Protein 7CJN (pdb70)

CATH classification: 1.20.1250.70

Structure (mmCIF, N/CA/C/O backbone):
data_7CJN
#
_entry.id   7CJN
#
_cell.length_a   83.090
_cell.length_b   83.090
_cell.length_c   302.931
_cell.angle_alpha   90.000
_cell.angle_beta   90.000
_cell.angle_gamma   120.000
#
_symmetry.space_group_name_H-M   'P 65 2 2'
#
loop_
_atom_site.group_PDB
_atom_site.id
_atom_site.type_symbol
_atom_site.label_atom_id
_atom_site.label_alt_id
_atom_site.label_comp_id
_atom_site.label_asym_id
_atom_site.label_entity_id
_atom_site.label_seq_id
_atom_site.pdbx_PDB_ins_code
_atom_site.Cartn_x
_atom_site.Cartn_y
_atom_site.Cartn_z
_atom_site.occupancy
_atom_site.B_iso_or_equiv
_atom_site.auth_seq_id
_atom_site.auth_comp_id
_atom_site.auth_asym_id
_atom_site.auth_atom_id
_atom_site.pdbx_PDB_model_num
ATOM 1 N N . ARG A 1 5 ? -12.18575 8.46792 -53.47465 1.000 61.27032 5 ARG B N 1
ATOM 2 C CA . ARG A 1 5 ? -13.36593 8.43091 -52.61615 1.000 66.05032 5 ARG B CA 1
ATOM 3 C C . ARG A 1 5 ? -14.64663 8.07636 -53.40416 1.000 57.75607 5 ARG B C 1
ATOM 4 O O . ARG A 1 5 ? -14.92582 8.65250 -54.46982 1.000 49.34032 5 ARG B O 1
ATOM 12 N N . SER A 1 6 ? -15.41831 7.12649 -52.86430 1.000 48.24659 6 SER B N 1
ATOM 13 C CA . SER A 1 6 ? -16.66015 6.68051 -53.49172 1.000 44.09940 6 SER B CA 1
ATOM 14 C C . SER A 1 6 ? -17.75604 7.71885 -53.27718 1.000 44.68917 6 SER B C 1
ATOM 15 O O . SER A 1 6 ? -18.41267 7.74453 -52.23671 1.000 47.20170 6 SER B O 1
ATOM 18 N N . ILE A 1 7 ? -17.97461 8.56355 -54.28436 1.000 43.38251 7 ILE B N 1
ATOM 19 C CA . ILE A 1 7 ? -18.99787 9.59590 -54.20434 1.000 41.16891 7 ILE B CA 1
ATOM 20 C C . ILE A 1 7 ? -20.38517 9.00225 -54.05612 1.000 41.56695 7 ILE B C 1
ATOM 21 O O . ILE A 1 7 ? -21.27739 9.62299 -53.46347 1.000 37.40572 7 ILE B O 1
ATOM 26 N N . ILE A 1 8 ? -20.60819 7.81737 -54.61367 1.000 38.92190 8 ILE B N 1
ATOM 27 C CA . ILE A 1 8 ? -21.92472 7.21019 -54.50629 1.000 38.05646 8 ILE B CA 1
ATOM 28 C C . ILE A 1 8 ? -22.25493 6.96280 -53.04358 1.000 42.69513 8 ILE B C 1
ATOM 29 O O . ILE A 1 8 ? -23.32057 7.35872 -52.56459 1.000 46.01940 8 ILE B O 1
ATOM 34 N N . ALA A 1 9 ? -21.30680 6.39507 -52.28750 1.000 43.33868 9 ALA B N 1
ATOM 35 C CA . ALA A 1 9 ? -21.57225 6.06209 -50.88509 1.000 44.26825 9 ALA B CA 1
ATOM 36 C C . ALA A 1 9 ? -21.67137 7.31480 -49.99731 1.000 40.73717 9 ALA B C 1
ATOM 37 O O . ALA A 1 9 ? -22.55971 7.39917 -49.13875 1.000 36.46739 9 ALA B O 1
ATOM 39 N N . GLN A 1 10 ? -20.77007 8.29185 -50.17597 1.000 38.30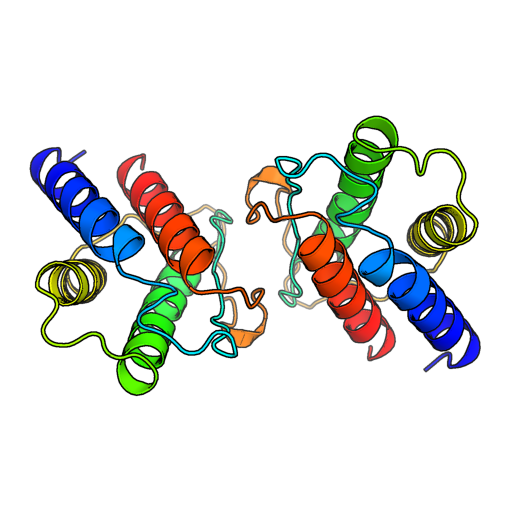019 10 GLN B N 1
ATOM 40 C CA . GLN A 1 10 ? -20.84645 9.53366 -49.40132 1.000 39.61353 10 GLN B CA 1
ATOM 41 C C . GLN A 1 10 ? -22.16900 10.25054 -49.63469 1.000 41.10433 10 GLN B C 1
ATOM 42 O O . GLN A 1 10 ? -22.67772 10.94820 -48.74876 1.000 38.82520 10 GLN B O 1
ATOM 48 N N . ASP A 1 11 ? -22.73895 10.09184 -50.82735 1.000 44.01363 11 ASP B N 1
ATOM 49 C CA . ASP A 1 11 ? -23.99142 10.76246 -51.13295 1.000 36.44944 11 ASP B CA 1
ATOM 50 C C . ASP A 1 11 ? -25.15609 10.09222 -50.41292 1.000 38.53035 11 ASP B C 1
ATOM 51 O O . ASP A 1 11 ? -26.05254 10.77901 -49.89689 1.000 45.29418 11 ASP B O 1
ATOM 56 N N . MET A 1 12 ? -25.14489 8.75879 -50.32490 1.000 35.28659 12 MET B N 1
ATOM 57 C CA . MET A 1 12 ? -26.21466 8.09191 -49.58908 1.000 39.24187 12 MET B CA 1
ATOM 58 C C . MET A 1 12 ? -26.08594 8.37562 -48.08555 1.000 44.81680 12 MET B C 1
ATOM 59 O O . MET A 1 12 ? -27.09039 8.59586 -47.38856 1.000 39.70736 12 MET B O 1
ATOM 64 N N . PHE A 1 13 ? -24.85247 8.34878 -47.54923 1.000 42.71941 13 PHE B N 1
ATOM 65 C CA . PHE A 1 13 ? -24.65998 8.70324 -46.14633 1.000 36.17551 13 PHE B CA 1
ATOM 66 C C . PHE A 1 13 ? -25.11066 10.12439 -45.88872 1.000 33.57735 13 PHE B C 1
ATOM 67 O O . PHE A 1 13 ? -25.67680 10.41180 -44.83398 1.000 32.78460 13 PHE B O 1
ATOM 75 N N . LYS A 1 14 ? -24.88755 11.01640 -46.84664 1.000 32.41388 14 LYS B N 1
ATOM 76 C CA . LYS A 1 14 ? -25.36171 12.38174 -46.68103 1.000 35.31681 14 LYS B CA 1
ATOM 77 C C . LYS A 1 14 ? -26.88241 12.41711 -46.57608 1.000 43.07098 14 LYS B C 1
ATOM 78 O O . LYS A 1 14 ? -27.42517 12.95660 -45.59753 1.000 42.04625 14 LYS B O 1
ATOM 84 N N . THR A 1 15 ? -27.59504 11.81165 -47.54769 1.000 36.30955 15 THR B N 1
ATOM 85 C CA . THR A 1 15 ? -29.05469 11.82263 -47.45174 1.000 37.78143 15 THR B CA 1
ATOM 86 C C . THR A 1 15 ? -29.50985 11.11848 -46.17941 1.000 36.13399 15 THR B C 1
ATOM 87 O O . THR A 1 15 ? -30.37685 11.62894 -45.46381 1.000 39.75239 15 THR B O 1
ATOM 91 N N . ALA A 1 16 ? -28.88843 9.97871 -45.84491 1.000 36.38488 16 ALA B N 1
ATOM 92 C CA . ALA A 1 16 ? -29.33680 9.18751 -44.69775 1.000 35.68452 16 ALA B CA 1
ATOM 93 C C . ALA A 1 16 ? -29.06159 9.88236 -43.37014 1.000 42.55393 16 ALA B C 1
ATOM 94 O O . ALA A 1 16 ? -29.88226 9.78829 -42.44698 1.000 45.35656 16 ALA B O 1
ATOM 96 N N . PHE A 1 17 ? -27.92174 10.57099 -43.24176 1.000 39.85225 17 PHE B N 1
ATOM 97 C CA . PHE A 1 17 ? -27.65702 11.30620 -42.01347 1.000 38.96872 17 PHE B CA 1
ATOM 98 C C . PHE A 1 17 ? -28.51567 12.55280 -41.88304 1.000 43.87889 17 PHE B C 1
ATOM 99 O O . PHE A 1 17 ? -28.71018 13.03008 -40.76400 1.000 48.06257 17 PHE B O 1
ATOM 107 N N . LYS A 1 18 ? -29.02763 13.10421 -42.98433 1.000 44.01730 18 LYS B N 1
ATOM 108 C CA . LYS A 1 18 ? -29.87836 14.28196 -42.84127 1.000 45.45501 18 LYS B CA 1
ATOM 109 C C . LYS A 1 18 ? -31.28987 13.88798 -42.40325 1.000 46.63042 18 LYS B C 1
ATOM 110 O O . LYS A 1 18 ? -31.84678 14.48416 -41.47238 1.000 43.60416 18 LYS B O 1
ATOM 116 N N . GLY A 1 19 ? -31.86370 12.86129 -43.04083 1.000 43.17271 19 GLY B N 1
ATOM 117 C CA . GLY A 1 19 ? -33.18925 12.39733 -42.66239 1.000 43.82579 19 GLY B CA 1
ATOM 118 C C . GLY A 1 19 ? -33.24996 11.76730 -41.28264 1.000 48.47441 19 GLY B C 1
ATOM 119 O O . GLY A 1 19 ? -34.24344 11.93095 -40.56277 1.000 50.08740 19 GLY B O 1
ATOM 120 N N . PHE A 1 20 ? -32.19913 11.04248 -40.88923 1.000 47.90508 20 PHE B N 1
ATOM 121 C CA . PHE A 1 20 ? -32.18365 10.42431 -39.56423 1.000 47.85135 20 PHE B CA 1
ATOM 122 C C . PHE A 1 20 ? -32.00851 11.46569 -38.46408 1.000 50.27166 20 PHE B C 1
ATOM 123 O O . PHE A 1 20 ? -32.69846 11.41941 -37.43719 1.000 54.75830 20 PHE B O 1
ATOM 131 N N . LYS A 1 21 ? -31.09412 12.41784 -38.67050 1.000 46.82306 21 LYS B N 1
ATOM 132 C CA . LYS A 1 21 ? -30.79195 13.41961 -37.65451 1.000 45.30380 21 LYS B CA 1
ATOM 133 C C . LYS A 1 21 ? -31.97582 14.33894 -37.38373 1.000 50.88768 21 LYS B C 1
ATOM 134 O O . LYS A 1 21 ? -32.07406 14.90932 -36.28968 1.000 54.25822 21 LYS B O 1
ATOM 140 N N . ASP A 1 22 ? -32.89087 14.48941 -38.34919 1.000 52.36050 22 ASP B N 1
ATOM 141 C CA . ASP A 1 22 ? -33.94877 15.48649 -38.19485 1.000 53.30283 22 ASP B CA 1
ATOM 142 C C . ASP A 1 22 ? -35.07273 14.97822 -37.30613 1.000 54.33853 22 ASP B C 1
ATOM 143 O O . ASP A 1 22 ? -35.62071 15.73231 -36.49235 1.000 52.31737 22 ASP B O 1
ATOM 148 N N . GLY A 1 23 ? -35.41831 13.70049 -37.43576 1.000 56.35321 23 GLY B N 1
ATOM 149 C CA . GLY A 1 23 ? -36.49889 13.16663 -36.63262 1.000 60.24690 23 GLY B CA 1
ATOM 150 C C . GLY A 1 23 ? -36.10562 12.87227 -35.19756 1.000 60.28001 23 GLY B C 1
ATOM 151 O O . GLY A 1 23 ? -36.96793 12.83781 -34.30880 1.000 55.70254 23 GLY B O 1
ATOM 152 N N . ILE A 1 24 ? -34.81289 12.64821 -34.94308 1.000 57.81175 24 ILE B N 1
ATOM 153 C CA . ILE A 1 24 ? -34.39225 12.20657 -33.61596 1.000 54.92503 24 ILE B CA 1
ATOM 154 C C . ILE A 1 24 ? -34.46863 13.35971 -32.62197 1.000 50.08670 24 ILE B C 1
ATOM 155 O O . ILE A 1 24 ? -34.85801 14.47987 -32.97620 1.000 52.20668 24 ILE B O 1
ATOM 160 N N . SER A 1 25 ? -34.02785 13.08730 -31.39180 1.000 46.85797 25 SER B N 1
ATOM 161 C CA . SER A 1 25 ? -34.37879 13.80226 -30.16449 1.000 50.85643 25 SER B CA 1
ATOM 162 C C . SER A 1 25 ? -35.82431 13.44275 -29.84704 1.000 49.71242 25 SER B C 1
ATOM 163 O O . SER A 1 25 ? -36.07832 12.57351 -29.00276 1.000 45.85310 25 SER B O 1
ATOM 166 N N . ALA A 1 26 ? -36.77278 14.05650 -30.56857 1.000 46.78589 26 ALA B N 1
ATOM 167 C CA . ALA A 1 26 ? -38.18882 13.81198 -30.31381 1.000 47.19721 26 ALA B CA 1
ATOM 168 C C . ALA A 1 26 ? -38.55833 12.32863 -30.38160 1.000 47.32301 26 ALA B C 1
ATOM 169 O O . ALA A 1 26 ? -39.59840 11.93748 -29.84193 1.000 41.90740 26 ALA B O 1
ATOM 171 N N . LYS A 1 27 ? -37.72651 11.49495 -31.01221 1.000 45.59107 27 LYS B N 1
ATOM 172 C CA . LYS A 1 27 ? -37.94121 10.05544 -31.09189 1.000 46.68194 27 LYS B CA 1
ATOM 173 C C . LYS A 1 27 ? -37.29144 9.28967 -29.94926 1.000 46.49187 27 LYS B C 1
ATOM 174 O O . LYS A 1 27 ? -37.46184 8.06522 -29.86362 1.000 45.22679 27 LYS B O 1
ATOM 180 N N . CYS A 1 28 ? -36.54035 9.97355 -29.09052 1.000 48.44938 28 CYS B N 1
ATOM 181 C CA . CYS A 1 28 ? -35.81959 9.36825 -27.98297 1.000 44.72542 28 CYS B CA 1
ATOM 182 C C . CYS A 1 28 ? -36.19326 10.06088 -26.68008 1.000 44.86185 28 CYS B C 1
ATOM 183 O O . CYS A 1 28 ? -36.61190 11.22810 -26.67583 1.000 39.34655 28 CYS B O 1
ATOM 186 N N . PRO A 1 29 ? -36.07874 9.34837 -25.56391 1.000 46.32135 29 PRO B N 1
ATOM 187 C CA . PRO A 1 29 ? -36.12977 10.02071 -24.26048 1.000 43.28780 29 PRO B CA 1
ATOM 188 C C . PRO A 1 29 ? -35.04855 11.08754 -24.16521 1.000 48.36143 29 PRO B C 1
ATOM 189 O O . PRO A 1 29 ? -33.89726 10.86558 -24.54308 1.000 44.86432 29 PRO B O 1
ATOM 193 N N . LYS A 1 30 ? -35.41820 12.25951 -23.65074 1.000 49.95685 30 LYS B N 1
ATOM 194 C CA . LYS A 1 30 ? -34.38482 13.24220 -23.34485 1.000 49.44540 30 LYS B CA 1
ATOM 195 C C . LYS A 1 30 ? -33.30277 12.63662 -22.45819 1.000 48.44114 30 LYS B C 1
ATOM 196 O O . LYS A 1 30 ? -32.12939 13.01031 -22.56341 1.000 53.53603 30 LYS B O 1
ATOM 202 N N . ASP A 1 31 ? -33.67154 11.67782 -21.60626 1.000 49.79076 31 ASP B N 1
ATOM 203 C CA . ASP A 1 31 ? -32.72312 11.05696 -20.68897 1.000 52.31065 31 ASP B CA 1
ATOM 204 C C . ASP A 1 31 ? -31.71592 10.15014 -21.39908 1.000 52.98094 31 ASP B C 1
ATOM 205 O O . ASP A 1 31 ? -30.73868 9.71727 -20.76168 1.000 44.35882 31 ASP B O 1
ATOM 210 N N . THR A 1 32 ? -31.91898 9.86650 -22.69580 1.000 53.01290 32 THR B N 1
ATOM 211 C CA . THR A 1 32 ? -31.00387 8.99910 -23.43806 1.000 47.25737 32 THR B CA 1
ATOM 212 C C . THR A 1 32 ? -29.66636 9.69237 -23.62922 1.000 45.13890 32 THR B C 1
ATOM 213 O O . THR A 1 32 ? -29.60208 10.81268 -24.15621 1.000 46.28672 32 THR B O 1
ATOM 217 N N . ARG A 1 33 ? -28.60508 9.01695 -23.20023 1.000 39.77823 33 ARG B N 1
ATOM 218 C CA . ARG A 1 33 ? -27.24194 9.45905 -23.41341 1.000 38.24905 33 ARG B CA 1
ATOM 219 C C . ARG A 1 33 ? -26.46092 8.32373 -24.06179 1.000 32.70932 33 ARG B C 1
ATOM 220 O O . ARG A 1 33 ? -26.57621 7.15983 -23.66107 1.000 36.32756 33 ARG B O 1
ATOM 228 N N . LEU A 1 34 ? -25.69159 8.66737 -25.08114 1.000 28.77927 34 LEU B N 1
ATOM 229 C CA . LEU A 1 34 ? -24.93741 7.70478 -25.86505 1.000 29.31855 34 LEU B CA 1
ATOM 230 C C . LEU A 1 34 ? -23.46241 8.05393 -25.83001 1.000 30.19960 34 LEU B C 1
ATOM 231 O O . LEU A 1 34 ? -23.09121 9.23726 -25.87059 1.000 28.71676 34 LEU B O 1
ATOM 236 N N . TYR A 1 35 ? -22.62152 7.02201 -25.77484 1.000 25.33488 35 TYR B N 1
ATOM 237 C CA . TYR A 1 35 ? -21.19109 7.23714 -25.95248 1.000 25.51409 35 TYR B CA 1
ATOM 238 C C . TYR A 1 35 ? -20.89300 7.71756 -27.37081 1.000 25.66220 35 TYR B C 1
ATOM 239 O O . TYR A 1 35 ? -21.34900 7.11308 -28.34469 1.000 22.61019 35 TYR B O 1
ATOM 248 N N . SER A 1 36 ? -20.11862 8.79834 -27.48472 1.000 27.41181 36 SER B N 1
ATOM 249 C CA . SER A 1 36 ? -19.82039 9.44618 -28.76634 1.000 24.89778 36 SER B CA 1
ATOM 250 C C . SER A 1 36 ? -18.33220 9.46694 -29.09730 1.000 19.97152 36 SER B C 1
ATOM 251 O O . SER A 1 36 ? -17.60967 10.38314 -28.65228 1.000 20.67258 36 SER B O 1
ATOM 254 N N . PRO A 1 37 ? -17.83968 8.49309 -29.87471 1.000 20.45242 37 PRO B N 1
ATOM 255 C CA . PRO A 1 37 ? -16.43614 8.50173 -30.34270 1.000 22.57928 37 PRO B CA 1
ATOM 256 C C . PRO A 1 37 ? -16.03255 9.73764 -31.14037 1.000 26.03765 37 PRO B C 1
ATOM 257 O O . PRO A 1 37 ? -16.82466 10.27739 -31.92054 1.000 24.17069 37 PRO B O 1
ATOM 261 N N . ASP A 1 38 ? -14.74326 10.13663 -30.99016 1.000 21.00669 38 ASP B N 1
ATOM 262 C CA . ASP A 1 38 ? -14.10320 11.19268 -31.76976 1.000 19.46685 38 ASP B CA 1
ATOM 263 C C . ASP A 1 38 ? -13.30421 10.59011 -32.94028 1.000 24.67770 38 ASP B C 1
ATOM 264 O O . ASP A 1 38 ? -13.43070 9.39445 -33.25834 1.000 18.00752 38 ASP B O 1
ATOM 269 N N . ILE A 1 39 ? -12.42980 11.40495 -33.54548 1.000 23.93209 39 ILE B N 1
ATOM 270 C CA . ILE A 1 39 ? -11.62099 11.03863 -34.70413 1.000 19.53290 39 ILE B CA 1
ATOM 271 C C . ILE A 1 39 ? -10.14870 11.10800 -34.33373 1.000 19.99946 39 ILE B C 1
ATOM 272 O O . ILE A 1 39 ? -9.33656 11.68338 -35.06269 1.000 28.30310 39 ILE B O 1
ATOM 277 N N . GLN A 1 40 ? -9.77828 10.55496 -33.19780 1.000 19.83930 40 GLN B N 1
ATOM 278 C CA . GLN A 1 40 ? -8.35791 10.49428 -32.89986 1.000 19.88575 40 GLN B CA 1
ATOM 279 C C . GLN A 1 40 ? -7.71479 9.45643 -33.80040 1.000 19.41588 40 GLN B C 1
ATOM 280 O O . GLN A 1 40 ? -8.25679 8.36446 -33.98600 1.000 20.75185 40 GLN B O 1
ATOM 286 N N . GLU A 1 41 ? -6.55046 9.82040 -34.35834 1.000 23.74983 41 GLU B N 1
ATOM 287 C CA . GLU A 1 41 ? -5.94577 9.09694 -35.47608 1.000 25.67652 41 GLU B CA 1
ATOM 288 C C . GLU A 1 41 ? -5.72337 7.62718 -35.17232 1.000 24.93047 41 GLU B C 1
ATOM 289 O O . GLU A 1 41 ? -5.86342 6.78374 -36.06507 1.000 29.64137 41 GLU B O 1
ATOM 295 N N . ASP A 1 42 ? -5.37749 7.29441 -33.93231 1.000 23.32114 42 ASP B N 1
ATOM 296 C CA . ASP A 1 42 ? -4.90684 5.95430 -33.60827 1.000 26.98951 42 ASP B CA 1
ATOM 297 C C . ASP A 1 42 ? -5.99507 5.05444 -33.02733 1.000 27.56972 42 ASP B C 1
ATOM 298 O O . ASP A 1 42 ? -5.67958 3.97503 -32.51067 1.000 24.08540 42 ASP B O 1
ATOM 303 N N . CYS A 1 43 ? -7.26230 5.47617 -33.06430 1.000 23.28111 43 CYS B N 1
ATOM 304 C CA . CYS A 1 43 ? -8.33049 4.69388 -32.45376 1.000 23.07805 43 CYS B CA 1
ATOM 305 C C . CYS A 1 43 ? -9.55485 4.60013 -33.36307 1.000 22.85819 43 CYS B C 1
ATOM 306 O O . CYS A 1 43 ? -10.62115 4.15653 -32.91233 1.000 18.68032 43 CYS B O 1
ATOM 309 N N . LEU A 1 44 ? -9.42093 4.97626 -34.63941 1.000 23.81397 44 LEU B N 1
ATOM 310 C CA . LEU A 1 44 ? -10.57430 4.99180 -35.54148 1.000 27.71334 44 LEU B CA 1
ATOM 311 C C . LEU A 1 44 ? -11.27577 3.62362 -35.58050 1.000 24.55050 44 LEU B C 1
ATOM 312 O O . LEU A 1 44 ? -12.51297 3.53697 -35.55562 1.000 24.06736 44 LEU B O 1
ATOM 317 N N . SER A 1 45 ? -10.51485 2.53744 -35.58105 1.000 23.46000 45 SER B N 1
ATOM 318 C CA . SER A 1 45 ? -11.16478 1.23646 -35.63726 1.000 24.09997 45 SER B CA 1
ATOM 319 C C . SER A 1 45 ? -11.96411 0.97678 -34.35850 1.000 24.08473 45 SER B C 1
ATOM 320 O O . SER A 1 45 ? -13.11589 0.53804 -34.42237 1.000 26.03587 45 SER B O 1
ATOM 323 N N . SER A 1 46 ? -11.38157 1.25517 -33.18093 1.000 24.51216 46 SER B N 1
ATOM 324 C CA . SER A 1 46 ? -12.18537 1.24234 -31.95268 1.000 21.87292 46 SER B CA 1
ATOM 325 C C . SER A 1 46 ? -13.41161 2.12823 -32.10470 1.000 23.61298 46 SER B C 1
ATOM 326 O O . SER A 1 46 ? -14.55228 1.68572 -31.90147 1.000 22.63551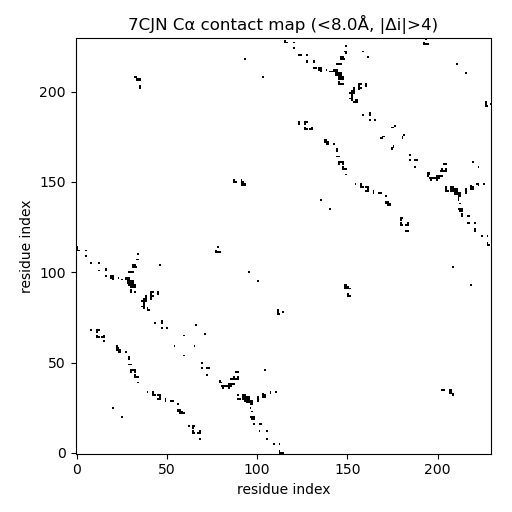 46 SER B O 1
ATOM 329 N N . ALA A 1 47 ? -13.17694 3.38863 -32.48939 1.000 28.48874 47 ALA B N 1
ATOM 330 C CA . ALA A 1 47 ? -14.23092 4.39546 -32.59514 1.000 25.68518 47 ALA B CA 1
ATOM 331 C C . ALA A 1 47 ? -15.39686 3.90002 -33.44485 1.000 21.52871 47 ALA B C 1
ATOM 332 O O . ALA A 1 47 ? -16.55995 4.20640 -33.15268 1.000 20.83468 47 ALA B O 1
ATOM 334 N N . LEU A 1 48 ? -15.10404 3.09617 -34.47236 1.000 22.70664 48 LEU B N 1
ATOM 335 C CA . LEU A 1 48 ? -16.16279 2.54234 -35.31776 1.000 26.19595 48 LEU B CA 1
ATOM 336 C C . LEU A 1 48 ? -16.90787 1.41241 -34.61839 1.000 25.45513 48 LEU B C 1
ATOM 337 O O . LEU A 1 48 ? -18.12316 1.28319 -34.77721 1.000 23.67344 48 LEU B O 1
ATOM 342 N N . LYS A 1 49 ? -16.19431 0.55477 -33.87813 1.000 24.34670 49 LYS B N 1
ATOM 343 C CA . LYS A 1 49 ? -16.86107 -0.53739 -33.17828 1.000 27.05831 49 LYS B CA 1
ATOM 344 C C . LYS A 1 49 ? -17.74844 0.00971 -32.08546 1.000 30.55799 49 LYS B C 1
ATOM 345 O O . LYS A 1 49 ? -18.79879 -0.56821 -31.78890 1.000 33.72296 49 LYS B O 1
ATOM 351 N N . CYS A 1 50 ? -17.34670 1.12832 -31.48390 1.000 27.57961 50 CYS B N 1
ATOM 352 C CA . CYS A 1 50 ? -18.16804 1.72726 -30.43560 1.000 31.91919 50 CYS B CA 1
ATOM 353 C C . CYS A 1 50 ? -19.37031 2.46890 -31.03087 1.000 28.85410 50 CYS B C 1
ATOM 354 O O . CYS A 1 50 ? -20.49025 2.32229 -30.53012 1.000 34.06906 50 CYS B O 1
ATOM 357 N N . THR A 1 51 ? -19.18593 3.21642 -32.13004 1.000 24.63886 51 THR B N 1
ATOM 358 C CA . THR A 1 51 ? -20.33620 3.82655 -32.80684 1.000 28.01374 51 THR B CA 1
ATOM 359 C C . THR A 1 51 ? -21.38967 2.78157 -33.16756 1.000 30.84392 51 THR B C 1
ATOM 360 O O . THR A 1 51 ? -22.59450 3.06122 -33.12038 1.000 28.01472 51 THR B O 1
ATOM 364 N N . ILE A 1 52 ? -20.95075 1.56514 -33.51973 1.000 29.76675 52 ILE B N 1
ATOM 365 C CA . ILE A 1 52 ? -21.88060 0.52545 -33.94582 1.000 31.20960 52 ILE B CA 1
ATOM 366 C C . ILE A 1 52 ? -22.62157 -0.04131 -32.74673 1.000 32.29206 52 ILE B C 1
ATOM 367 O O . ILE A 1 52 ? -23.84570 -0.21939 -32.78121 1.000 34.69683 52 ILE B O 1
ATOM 372 N N . ALA A 1 53 ? -21.89551 -0.34398 -31.67169 1.000 27.72266 53 ALA B N 1
ATOM 373 C CA . ALA A 1 53 ? -22.54903 -0.85393 -30.47107 1.000 33.59368 53 ALA B CA 1
ATOM 374 C C . ALA A 1 53 ? -23.59235 0.13211 -29.95145 1.000 33.94927 53 ALA B C 1
ATOM 375 O O . ALA A 1 53 ? -24.68264 -0.26854 -29.52592 1.000 35.95082 53 ALA B O 1
ATOM 377 N N . GLU A 1 54 ? -23.28501 1.42672 -29.98378 1.000 31.14409 54 GLU B N 1
ATOM 378 C CA . GLU A 1 54 ? -24.20408 2.37815 -29.37777 1.000 35.65887 54 GLU B CA 1
ATOM 379 C C . GLU A 1 54 ? -25.38567 2.68263 -30.29116 1.000 32.47661 54 GLU B C 1
ATOM 380 O O . GLU A 1 54 ? -26.46933 2.98399 -29.78660 1.000 36.92563 54 GLU B O 1
ATOM 386 N N . LEU A 1 55 ? -25.22186 2.56444 -31.61685 1.000 34.82145 55 LEU B N 1
ATOM 387 C CA . LEU A 1 55 ? -26.38383 2.59408 -32.51275 1.000 37.04818 55 LEU B CA 1
ATOM 388 C C . LEU A 1 55 ? -27.40627 1.54846 -32.08130 1.000 36.90096 55 LEU B C 1
ATOM 389 O O . LEU A 1 55 ? -28.59967 1.84558 -31.96034 1.000 33.89976 55 LEU B O 1
ATOM 394 N N . LYS A 1 56 ? -26.93453 0.32287 -31.81292 1.000 39.95553 56 LYS B N 1
ATOM 395 C CA . LYS A 1 56 ? -27.75110 -0.70409 -31.16326 1.000 42.70335 56 LYS B CA 1
ATOM 396 C C . LYS A 1 56 ? -28.42020 -0.17615 -29.89324 1.000 44.62025 56 LYS B C 1
ATOM 397 O O . LYS A 1 56 ? -29.61943 -0.39676 -29.68216 1.000 43.32852 56 LYS B O 1
ATOM 403 N N . VAL A 1 57 ? -27.65632 0.50127 -29.02233 1.000 40.51675 57 VAL B N 1
ATOM 404 C CA . VAL A 1 57 ? -28.24811 1.07870 -27.81680 1.000 37.35940 57 VAL B CA 1
ATOM 405 C C . VAL A 1 57 ? -29.32845 2.08009 -28.19253 1.000 42.28929 57 VAL B C 1
ATOM 406 O O . VAL A 1 57 ? -30.41150 2.10352 -27.59105 1.000 48.70970 57 VAL B O 1
ATOM 410 N N . LEU A 1 58 ? -29.05269 2.92517 -29.19270 1.000 41.65097 58 LEU B N 1
ATOM 411 C CA . LEU A 1 58 ? -30.06082 3.86369 -29.67522 1.000 40.00969 58 LEU B CA 1
ATOM 412 C C . LEU A 1 58 ? -31.28092 3.12269 -30.19950 1.000 45.26442 58 LEU B C 1
ATOM 413 O O . LEU A 1 58 ? -32.40399 3.63245 -30.11362 1.000 49.16634 58 LEU B O 1
ATOM 418 N N . GLU A 1 59 ? -31.08854 1.91256 -30.72286 1.000 42.25303 59 GLU B N 1
ATOM 419 C CA . GLU A 1 59 ? -32.21888 1.14735 -31.23508 1.000 45.81380 59 GLU B CA 1
ATOM 420 C C . GLU A 1 59 ? -33.22410 0.86383 -30.12217 1.000 49.21595 59 GLU B C 1
ATOM 421 O O . GLU A 1 59 ? -34.37622 1.32231 -30.16146 1.000 51.42640 59 GLU B O 1
ATOM 427 N N . VAL A 1 60 ? -32.77338 0.15349 -29.08620 1.000 39.52679 60 VAL B N 1
ATOM 428 C CA . VAL A 1 60 ? -33.66868 -0.43544 -28.10855 1.000 41.40437 60 VAL B CA 1
ATOM 429 C C . VAL A 1 60 ? -34.32529 0.60730 -27.21529 1.000 49.32384 60 VAL B C 1
ATOM 430 O O . VAL A 1 60 ? -35.32259 0.30938 -26.55074 1.000 52.30149 60 VAL B O 1
ATOM 434 N N . GLU A 1 61 ? -33.79931 1.82308 -27.16417 1.000 54.55489 61 GLU B N 1
ATOM 435 C CA . GLU A 1 61 ? -34.36322 2.85424 -26.30415 1.000 51.47493 61 GLU B CA 1
ATOM 436 C C . GLU A 1 61 ? -35.09928 3.93462 -27.08927 1.000 56.13251 61 GLU B C 1
ATOM 437 O O . GLU A 1 61 ? -35.67534 4.84571 -26.47768 1.000 59.72572 61 GLU B O 1
ATOM 443 N N . CYS A 1 62 ? -35.12096 3.85248 -28.41993 1.000 55.95943 62 CYS B N 1
ATOM 444 C CA . CYS A 1 62 ? -35.73893 4.89867 -29.21581 1.000 56.27009 62 CYS B CA 1
ATOM 445 C C . CYS A 1 62 ? -36.82389 4.29961 -30.09521 1.000 56.31486 62 CYS B C 1
ATOM 446 O O . CYS A 1 62 ? -36.84773 3.09424 -30.35959 1.000 55.49271 62 CYS B O 1
ATOM 449 N N . ASN A 1 63 ? -37.74328 5.17118 -30.50991 1.000 59.29819 63 ASN B N 1
ATOM 450 C CA . ASN A 1 63 ? -38.84453 4.80799 -31.40135 1.000 66.89680 63 ASN B CA 1
ATOM 451 C C . ASN A 1 63 ? -38.39414 4.93162 -32.86096 1.000 64.96602 63 ASN B C 1
ATOM 452 O O . ASN A 1 63 ? -38.98838 5.62323 -33.69136 1.000 65.84605 63 ASN B O 1
ATOM 457 N N . VAL A 1 64 ? -37.30485 4.23832 -33.17011 1.000 67.64560 64 VAL B N 1
ATOM 458 C CA . VAL A 1 64 ? -36.71016 4.29184 -34.50223 1.000 70.01969 64 VAL B CA 1
ATOM 459 C C . VAL A 1 64 ? -37.00798 2.96276 -35.19437 1.000 70.84032 64 VAL B C 1
ATOM 460 O O . VAL A 1 64 ? -36.18502 2.04380 -35.25467 1.000 65.28914 64 VAL B O 1
ATOM 464 N N . THR A 1 65 ? -38.22823 2.86904 -35.73062 1.000 75.76068 65 THR B N 1
ATOM 465 C CA . THR A 1 65 ? -38.66426 1.72019 -36.51872 1.000 72.76696 65 THR B CA 1
ATOM 466 C C . THR A 1 65 ? -39.77605 2.17511 -37.45895 1.000 70.25736 65 THR B C 1
ATOM 467 O O . THR A 1 65 ? -40.62137 2.98518 -37.06608 1.000 71.46980 65 THR B O 1
ATOM 471 N N . GLU A 1 66 ? -39.72215 1.72396 -38.71423 1.000 69.11478 66 GLU B N 1
ATOM 472 C CA . GLU A 1 66 ? -38.52259 1.08614 -39.24078 1.000 68.91661 66 GLU B CA 1
ATOM 473 C C . GLU A 1 66 ? -37.82159 2.10670 -40.11977 1.000 67.63543 66 GLU B C 1
ATOM 474 O O . GLU A 1 66 ? -38.19618 2.31794 -41.27884 1.000 68.29166 66 GLU B O 1
ATOM 480 N N . ASN A 1 67 ? -36.82210 2.77052 -39.55105 1.000 60.18397 67 ASN B N 1
ATOM 481 C CA . ASN A 1 67 ? -36.18819 3.86429 -40.26116 1.000 56.05194 67 ASN B CA 1
ATOM 482 C C . ASN A 1 67 ? -35.38403 3.31957 -41.42866 1.000 55.59171 67 ASN B C 1
ATOM 483 O O . ASN A 1 67 ? -34.49741 2.47546 -41.25204 1.000 54.85265 67 ASN B O 1
ATOM 488 N N . ASP A 1 68 ? -35.73479 3.77364 -42.63002 1.000 60.97036 68 ASP B N 1
ATOM 489 C CA . ASP A 1 68 ? -34.89734 3.49751 -43.78636 1.000 63.00083 68 ASP B CA 1
ATOM 490 C C . ASP A 1 68 ? -33.49767 4.08590 -43.58712 1.000 58.18529 68 ASP B C 1
ATOM 491 O O . ASP A 1 68 ? -32.49031 3.43114 -43.89318 1.000 55.70644 68 ASP B O 1
ATOM 496 N N . ASP A 1 69 ? -33.40822 5.30273 -43.03014 1.000 51.82169 69 ASP B N 1
ATOM 497 C CA . ASP A 1 69 ? -32.09526 5.91737 -42.83918 1.000 47.38005 69 ASP B CA 1
ATOM 498 C C . ASP A 1 69 ? -31.28204 5.16742 -41.79027 1.000 47.07066 69 ASP B C 1
ATOM 499 O O . ASP A 1 69 ? -30.07660 4.95269 -41.96590 1.000 44.29375 69 ASP B O 1
ATOM 504 N N . PHE A 1 70 ? -31.93002 4.74219 -40.70539 1.000 47.04356 70 PHE B N 1
ATOM 505 C CA . PHE A 1 70 ? -31.20389 4.12649 -39.59988 1.000 45.08406 70 PHE B CA 1
ATOM 506 C C . PHE A 1 70 ? -30.53475 2.82892 -40.02868 1.000 39.76716 70 PHE B C 1
ATOM 507 O O . PHE A 1 70 ? -29.34331 2.61364 -39.78038 1.000 43.64993 70 PHE B O 1
ATOM 515 N N . MET A 1 71 ? -31.29250 1.93892 -40.64522 1.000 43.72382 71 MET B N 1
ATOM 516 C CA . MET A 1 71 ? -30.73279 0.66564 -41.05796 1.000 46.59888 71 MET B CA 1
ATOM 517 C C . MET A 1 71 ? -29.83853 0.80092 -42.27720 1.000 45.86947 71 MET B C 1
ATOM 518 O O . MET A 1 71 ? -29.10631 -0.14384 -42.60361 1.000 45.31971 71 MET B O 1
ATOM 523 N N . MET A 1 72 ? -29.87244 1.95313 -42.94465 1.000 39.49387 72 MET B N 1
ATOM 524 C CA . MET A 1 72 ? -28.84904 2.24895 -43.93668 1.000 38.84155 72 MET B CA 1
ATOM 525 C C . MET A 1 72 ? -27.53463 2.62299 -43.26601 1.000 42.47972 72 MET B C 1
ATOM 526 O O . MET A 1 72 ? -26.46470 2.12948 -43.66016 1.000 38.09476 72 MET B O 1
ATOM 531 N N . ILE A 1 73 ? -27.60337 3.56378 -42.31446 1.000 41.36204 73 ILE B N 1
ATOM 532 C CA . ILE A 1 73 ? -26.43621 3.95486 -41.53102 1.000 35.30849 73 ILE B CA 1
ATOM 533 C C . ILE A 1 73 ? -25.82836 2.73701 -40.86401 1.000 36.34563 73 ILE B C 1
ATOM 534 O O . ILE A 1 73 ? -24.62730 2.46134 -41.00593 1.000 31.86105 73 ILE B O 1
ATOM 539 N N . TYR A 1 74 ? -26.66079 1.97310 -40.14897 1.000 30.26978 74 TYR B N 1
ATOM 540 C CA . TYR A 1 74 ? -26.15640 0.82540 -39.40741 1.000 35.11603 74 TYR B CA 1
ATOM 541 C C . TYR A 1 74 ? -25.47612 -0.17436 -40.34064 1.000 39.87393 74 TYR B C 1
ATOM 542 O O . TYR A 1 74 ? -24.28020 -0.45499 -40.20342 1.000 39.84646 74 TYR B O 1
ATOM 551 N N . GLU A 1 75 ? -26.22727 -0.74069 -41.29555 1.000 42.37987 75 GLU B N 1
ATOM 552 C CA . GLU A 1 75 ? -25.64273 -1.78192 -42.14355 1.000 42.60396 75 GLU B CA 1
ATOM 553 C C . GLU A 1 75 ? -24.50084 -1.23040 -42.97994 1.000 40.22617 75 GLU B C 1
ATOM 554 O O . GLU A 1 75 ? -23.57529 -1.97374 -43.32730 1.000 32.96282 75 GLU B O 1
ATOM 560 N N . GLY A 1 76 ? -24.54068 0.06902 -43.29240 1.000 37.21549 76 GLY B N 1
ATOM 561 C CA . GLY A 1 76 ? -23.40648 0.68715 -43.95309 1.000 36.75131 76 GLY B CA 1
ATOM 562 C C . GLY A 1 76 ? -22.15871 0.65656 -43.09442 1.000 36.53686 76 GLY B C 1
ATOM 563 O O . GLY A 1 76 ? -21.05296 0.41822 -43.58880 1.000 39.25715 76 GLY B O 1
ATOM 564 N N . LEU A 1 77 ? -22.31788 0.87599 -41.79404 1.000 34.68337 77 LEU B N 1
ATOM 565 C CA . LEU A 1 77 ? -21.14966 0.88265 -40.93033 1.000 31.53613 77 LEU B CA 1
ATOM 566 C C . LEU A 1 77 ? -20.50699 -0.48908 -40.85410 1.000 32.69234 77 LEU B C 1
ATOM 567 O O . LEU A 1 77 ? -19.27640 -0.58425 -40.74880 1.000 34.14332 77 LEU B O 1
ATOM 572 N N . ASN A 1 78 ? -21.30714 -1.55934 -40.95261 1.000 34.26319 78 ASN B N 1
ATOM 573 C CA . ASN A 1 78 ? -20.77114 -2.89694 -40.70636 1.000 33.42099 78 ASN B CA 1
ATOM 574 C C . ASN A 1 78 ? -20.15636 -3.51806 -41.95359 1.000 37.76442 78 ASN B C 1
ATOM 575 O O . ASN A 1 78 ? -19.27237 -4.37547 -41.82737 1.000 44.60499 78 ASN B O 1
ATOM 580 N N . LYS A 1 79 ? -20.59492 -3.11220 -43.15289 1.000 33.07176 79 LYS B N 1
ATOM 581 C CA . LYS A 1 79 ? -20.12765 -3.72335 -44.39863 1.000 33.66607 79 LYS B CA 1
ATOM 582 C C . LYS A 1 79 ? -19.02127 -2.92697 -45.09059 1.000 38.52874 79 LYS B C 1
ATOM 583 O O . LYS A 1 79 ? -18.08542 -3.52230 -45.63696 1.000 33.53014 79 LYS B O 1
ATOM 589 N N . GLU A 1 80 ? -19.09762 -1.59822 -45.07122 1.000 39.72777 80 GLU B N 1
ATOM 590 C CA . GLU A 1 80 ? -18.05939 -0.77650 -45.67292 1.000 41.06520 80 GLU B CA 1
ATOM 591 C C . GLU A 1 80 ? -16.69536 -1.08417 -45.06288 1.000 38.21638 80 GLU B C 1
ATOM 592 O O . GLU A 1 80 ? -16.57734 -1.29893 -43.85432 1.000 36.94262 80 GLU B O 1
ATOM 598 N N . LYS A 1 81 ? -15.66368 -1.12059 -45.91813 1.000 39.23323 81 LYS B N 1
ATOM 599 C CA . LYS A 1 81 ? -14.28627 -1.37560 -45.49627 1.000 35.65124 81 LYS B CA 1
ATOM 600 C C . LYS A 1 81 ? -13.50274 -0.06764 -45.53194 1.000 35.40074 81 LYS B C 1
ATOM 601 O O . LYS A 1 81 ? -13.02833 0.37460 -46.58432 1.000 37.35934 81 LYS B O 1
ATOM 607 N N . TRP A 1 82 ? -13.34194 0.51810 -44.35540 1.000 36.86051 82 TRP B N 1
ATOM 608 C CA . TRP A 1 82 ? -12.68696 1.79465 -44.12454 1.000 36.01551 82 TRP B CA 1
ATOM 609 C C . TRP A 1 82 ? -11.18078 1.63363 -43.93396 1.000 28.86857 82 TRP B C 1
ATOM 610 O O . TRP A 1 82 ? -10.69323 0.64352 -43.38526 1.000 28.26939 82 TRP B O 1
ATOM 621 N N . ASN A 1 83 ? -10.44431 2.65109 -44.34806 1.000 24.50752 83 ASN B N 1
ATOM 622 C CA . ASN A 1 83 ? -9.03933 2.70747 -43.98144 1.000 34.86274 83 ASN B CA 1
ATOM 623 C C . ASN A 1 83 ? -8.98494 3.19787 -42.53590 1.000 36.74848 83 ASN B C 1
ATOM 624 O O . ASN A 1 83 ? -9.18434 4.38734 -42.26223 1.000 36.74238 83 ASN B O 1
ATOM 629 N N . THR A 1 84 ? -8.75999 2.25906 -41.60414 1.000 31.68497 84 THR B N 1
ATOM 630 C CA . THR A 1 84 ? -8.61470 2.54716 -40.18198 1.000 33.30612 84 THR B CA 1
ATOM 631 C C . THR A 1 84 ? -7.17757 2.25534 -39.76347 1.000 35.64858 84 THR B C 1
ATOM 632 O O . THR A 1 84 ? -6.93541 1.48502 -38.82443 1.000 32.13162 84 THR B O 1
ATOM 636 N N . SER A 1 85 ? -6.22358 2.86230 -40.47377 1.000 37.13099 85 SER B N 1
ATOM 637 C CA . SER A 1 85 ? -4.79883 2.62175 -40.29633 1.000 37.73834 85 SER B CA 1
ATOM 638 C C . SER A 1 85 ? -4.09892 3.87054 -39.77071 1.000 32.60601 85 SER B C 1
ATOM 639 O O . SER A 1 85 ? -4.50553 5.00063 -40.05083 1.000 29.02912 85 SER B O 1
ATOM 642 N N . SER A 1 86 ? -3.01257 3.65986 -39.03311 1.000 31.31519 86 SER B N 1
ATOM 643 C CA . SER A 1 86 ? -2.20354 4.77636 -38.56911 1.000 33.24376 86 SER B CA 1
ATOM 644 C C . SER A 1 86 ? -0.85073 4.22438 -38.16551 1.000 23.79912 86 SER B C 1
ATOM 645 O O . SER A 1 86 ? -0.66224 3.01194 -38.07520 1.000 19.86751 86 SER B O 1
ATOM 648 N N . SER A 1 87 ? 0.09296 5.15188 -37.94928 1.000 26.87319 87 SER B N 1
ATOM 649 C CA . SER A 1 87 ? 1.43545 4.80900 -37.49102 1.000 29.62182 87 SER B CA 1
ATOM 650 C C . SER A 1 87 ? 1.39745 3.94033 -36.24589 1.000 27.67050 87 SER B C 1
ATOM 651 O O . SER A 1 87 ? 2.24418 3.05844 -36.07941 1.000 19.19060 87 SER B O 1
ATOM 654 N N . SER A 1 88 ? 0.40774 4.15001 -35.38111 1.000 27.71662 88 SER B N 1
ATOM 655 C CA . SER A 1 88 ? 0.48102 3.59999 -34.04032 1.000 25.71072 88 SER B CA 1
ATOM 656 C C . SER A 1 88 ? -0.91188 3.23055 -33.53421 1.000 27.99536 88 SER B C 1
ATOM 657 O O . SER A 1 88 ? -1.34847 3.71733 -32.47991 1.000 24.44748 88 SER B O 1
ATOM 660 N N . PRO A 1 89 ? -1.64328 2.37510 -34.24735 1.000 30.40070 89 PRO B N 1
ATOM 661 C CA . PRO A 1 89 ? -3.02244 2.06403 -33.83142 1.000 29.69187 89 PRO B CA 1
ATOM 662 C C . PRO A 1 89 ? -3.08809 1.53274 -32.39834 1.000 24.82789 89 PRO B C 1
ATOM 663 O O . PRO A 1 89 ? -2.19380 0.83207 -31.91507 1.000 21.20194 89 PRO B O 1
ATOM 667 N N . ARG A 1 90 ? -4.17280 1.87491 -31.71815 1.000 28.90220 90 ARG B N 1
ATOM 668 C CA . ARG A 1 90 ? -4.36386 1.55075 -30.31390 1.000 29.55057 90 ARG B CA 1
ATOM 669 C C . ARG A 1 90 ? -5.79114 1.06649 -30.13954 1.000 23.37841 90 ARG B C 1
ATOM 670 O O . ARG A 1 90 ? -6.60341 1.15849 -31.05524 1.000 29.44716 90 ARG B O 1
ATOM 678 N N . ASN A 1 91 ? -6.09388 0.55183 -28.95403 1.000 23.10064 91 ASN B N 1
ATOM 679 C CA . ASN A 1 91 ? -7.45201 0.20145 -28.57208 1.000 28.76354 91 ASN B CA 1
ATOM 680 C C . ASN A 1 91 ? -8.00088 1.19598 -27.54896 1.000 29.80518 91 ASN B C 1
ATOM 681 O O . ASN A 1 91 ? -7.30194 1.64470 -26.62869 1.000 23.21679 91 ASN B O 1
ATOM 686 N N . CYS A 1 92 ? -9.25071 1.55141 -27.74342 1.000 25.70668 92 CYS B N 1
ATOM 687 C CA . CYS A 1 92 ? -9.94623 2.47294 -26.87994 1.000 23.78311 92 CYS B CA 1
ATOM 688 C C . CYS A 1 92 ? -11.24077 1.79646 -26.46159 1.000 26.60880 92 CYS B C 1
ATOM 689 O O . CYS A 1 92 ? -11.84398 1.05074 -27.24398 1.000 25.13222 92 CYS B O 1
ATOM 692 N N . THR A 1 93 ? -11.65964 2.07840 -25.23428 1.000 30.48158 93 THR B N 1
ATOM 693 C CA . THR A 1 93 ? -12.85710 1.50514 -24.64329 1.000 30.13208 93 THR B CA 1
ATOM 694 C C . THR A 1 93 ? -14.04248 2.39715 -24.93727 1.000 27.54408 93 THR B C 1
ATOM 695 O O . THR A 1 93 ? -13.94519 3.62566 -24.88220 1.000 26.56647 93 TH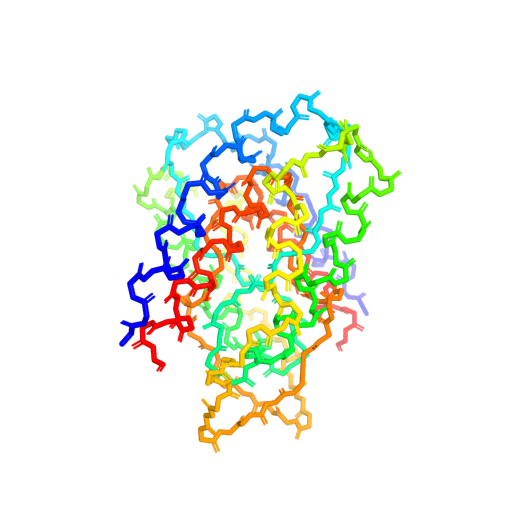R B O 1
ATOM 699 N N . CYS A 1 94 ? -15.18284 1.77832 -25.20853 1.000 30.08125 94 CYS B N 1
ATOM 700 C CA . CYS A 1 94 ? -16.34550 2.59139 -25.55468 1.000 33.50422 94 CYS B CA 1
ATOM 701 C C . CYS A 1 94 ? -16.71390 3.51721 -24.40166 1.000 28.24672 94 CYS B C 1
ATOM 702 O O . CYS A 1 94 ? -16.81146 4.73770 -24.58244 1.000 21.71399 94 CYS B O 1
ATOM 705 N N . GLU A 1 95 ? -16.84044 2.96605 -23.18869 1.000 29.39880 95 GLU B N 1
ATOM 706 C CA . GLU A 1 95 ? -17.35868 3.70736 -22.03507 1.000 26.95877 95 GLU B CA 1
ATOM 707 C C . GLU A 1 95 ? -16.40873 4.79197 -21.53852 1.000 28.10825 95 GLU B C 1
ATOM 708 O O . GLU A 1 95 ? -16.76555 5.53861 -20.61960 1.000 18.98959 95 GLU B O 1
ATOM 714 N N . LEU A 1 96 ? -15.21446 4.91270 -22.11288 1.000 28.97059 96 LEU B N 1
ATOM 715 C CA . LEU A 1 96 ? -14.36122 6.02458 -21.73544 1.000 23.82504 96 LEU B CA 1
ATOM 716 C C . LEU A 1 96 ? -14.57925 7.23927 -22.62543 1.000 22.05230 96 LEU B C 1
ATOM 717 O O . LEU A 1 96 ? -14.02467 8.31150 -22.33282 1.000 18.37627 96 LEU B O 1
ATOM 722 N N . TYR A 1 97 ? -15.37909 7.10164 -23.68900 1.000 21.32406 97 TYR B N 1
ATOM 723 C CA . TYR A 1 97 ? -15.80377 8.26378 -24.45578 1.000 20.23385 97 TYR B CA 1
ATOM 724 C C . TYR A 1 97 ? -16.80826 9.08517 -23.65505 1.000 17.91919 97 TYR B C 1
ATOM 725 O O . TYR A 1 97 ? -17.29868 8.66415 -22.60986 1.000 18.27272 97 TYR B O 1
ATOM 734 N N . ASN A 1 98 ? -17.09827 10.28651 -24.15370 1.000 20.71882 98 ASN B N 1
ATOM 735 C CA . ASN A 1 98 ? -18.17404 11.09753 -23.59491 1.000 20.41170 98 ASN B CA 1
ATOM 736 C C . ASN A 1 98 ? -19.53192 10.50308 -23.93083 1.000 26.46416 98 ASN B C 1
ATOM 737 O O . ASN A 1 98 ? -19.72960 9.91303 -24.99716 1.000 27.65679 98 ASN B O 1
ATOM 742 N N . GLN A 1 99 ? -20.47020 10.64632 -23.00975 1.000 30.22233 99 GLN B N 1
ATOM 743 C CA . GLN A 1 99 ? -21.85000 10.49763 -23.40484 1.000 31.40062 99 GLN B CA 1
ATOM 744 C C . GLN A 1 99 ? -22.35692 11.84063 -23.89388 1.000 30.95068 99 GLN B C 1
ATOM 745 O O . GLN A 1 99 ? -21.80729 12.89389 -23.56479 1.000 36.38676 99 GLN B O 1
ATOM 751 N N . THR A 1 100 ? -23.39228 11.79936 -24.71418 1.000 32.80145 100 THR B N 1
ATOM 752 C CA . THR A 1 100 ? -24.07542 13.02437 -25.10425 1.000 38.91305 100 THR B CA 1
ATOM 753 C C . THR A 1 100 ? -25.49727 12.66126 -25.51949 1.000 41.01700 100 THR B C 1
ATOM 754 O O . THR A 1 100 ? -25.93183 11.51353 -25.37602 1.000 42.73736 100 THR B O 1
ATOM 758 N N . HIS A 1 101 ? -26.23726 13.63843 -26.02160 1.000 47.27742 101 HIS B N 1
ATOM 759 C CA . HIS A 1 101 ? -27.58703 13.35575 -26.48335 1.000 47.91825 101 HIS B CA 1
ATOM 760 C C . HIS A 1 101 ? -27.54894 12.82434 -27.91481 1.000 44.74478 101 HIS B C 1
ATOM 761 O O . HIS A 1 101 ? -26.48642 12.71830 -28.53470 1.000 49.02675 101 HIS B O 1
ATOM 768 N N . VAL A 1 102 ? -28.73033 12.48207 -28.44467 1.000 44.93780 102 VAL B N 1
ATOM 769 C CA . VAL A 1 102 ? -28.83018 11.86935 -29.77379 1.000 43.64420 102 VAL B CA 1
ATOM 770 C C . VAL A 1 102 ? -28.36517 12.82871 -30.86854 1.000 36.60203 102 VAL B C 1
ATOM 771 O O . VAL A 1 102 ? -27.61337 12.43681 -31.76048 1.000 39.28319 102 VAL B O 1
ATOM 775 N N . LYS A 1 103 ? -28.80095 14.09116 -30.82543 1.000 40.08692 103 LYS B N 1
ATOM 776 C CA . LYS A 1 103 ? -28.48511 15.01817 -31.90855 1.000 42.64441 103 LYS B CA 1
ATOM 777 C C . LYS A 1 103 ? -26.98414 15.05582 -32.17775 1.000 42.69380 103 LYS B C 1
ATOM 778 O O . LYS A 1 103 ? -26.54111 14.89560 -33.32573 1.000 38.67236 103 LYS B O 1
ATOM 784 N N . GLU A 1 104 ? -26.18375 15.23160 -31.12082 1.000 37.42269 104 GLU B N 1
ATOM 785 C CA . GLU A 1 104 ? -24.73630 15.26213 -31.26714 1.000 34.89646 104 GLU B CA 1
ATOM 786 C C . GLU A 1 104 ? -24.13593 13.88166 -31.50996 1.000 33.28152 104 GLU B C 1
ATOM 787 O O . GLU A 1 104 ? -23.02889 13.79701 -32.05438 1.000 27.29024 104 GLU B O 1
ATOM 793 N N . PHE A 1 105 ? -24.82905 12.80049 -31.13503 1.000 30.26579 105 PHE B N 1
ATOM 794 C CA . PHE A 1 105 ? -24.27918 11.47296 -31.39076 1.000 29.68149 105 PHE B CA 1
ATOM 795 C C . PHE A 1 105 ? -24.16699 11.20202 -32.88338 1.000 29.05665 105 PHE B C 1
ATOM 796 O O . PHE A 1 105 ? -23.11611 10.76947 -33.36936 1.000 31.83335 105 PHE B O 1
ATOM 804 N N . VAL A 1 106 ? -25.24125 11.43349 -33.63401 1.000 24.17145 106 VAL B N 1
ATOM 805 C CA . VAL A 1 106 ? -25.14957 11.16801 -35.06251 1.000 31.52119 106 VAL B CA 1
ATOM 806 C C . VAL A 1 106 ? -24.28231 12.22383 -35.73224 1.000 28.20270 106 VAL B C 1
ATOM 807 O O . VAL A 1 106 ? -23.51183 11.92207 -36.64581 1.000 30.60188 106 VAL B O 1
ATOM 811 N N . GLU A 1 107 ? -24.39641 13.47544 -35.28744 1.000 29.00437 107 GLU B N 1
ATOM 812 C CA . GLU A 1 107 ? -23.52432 14.53153 -35.77281 1.000 30.70582 107 GLU B CA 1
ATOM 813 C C . GLU A 1 107 ? -22.07913 14.08371 -35.71888 1.000 31.31478 107 GLU B C 1
ATOM 814 O O . GLU A 1 107 ? -21.33913 14.20106 -36.70410 1.000 23.75207 107 GLU B O 1
ATOM 820 N N . ASN A 1 108 ? -21.65779 13.55293 -34.56209 1.000 30.50498 108 ASN B N 1
ATOM 821 C CA . ASN A 1 108 ? -20.28516 13.07835 -34.46975 1.000 25.50361 108 ASN B CA 1
ATOM 822 C C . ASN A 1 108 ? -20.10701 11.83435 -35.32655 1.000 26.74344 108 ASN B C 1
ATOM 823 O O . ASN A 1 108 ? -19.05464 11.66668 -35.95942 1.000 22.72596 108 ASN B O 1
ATOM 828 N N . MET A 1 109 ? -21.14502 10.99277 -35.41969 1.000 24.07369 109 MET B N 1
ATOM 829 C CA . MET A 1 109 ? -21.06085 9.82680 -36.29793 1.000 25.51335 109 MET B CA 1
ATOM 830 C C . MET A 1 109 ? -20.83049 10.24356 -37.74219 1.000 26.23768 109 MET B C 1
ATOM 831 O O . MET A 1 109 ? -19.95303 9.69226 -38.41720 1.000 28.49468 109 MET B O 1
ATOM 836 N N . GLU A 1 110 ? -21.58742 11.23076 -38.22865 1.000 28.27633 110 GLU B N 1
ATOM 837 C CA . GLU A 1 110 ? -21.33917 11.76359 -39.56509 1.000 26.36837 110 GLU B CA 1
ATOM 838 C C . GLU A 1 110 ? -19.88347 12.19516 -39.71842 1.000 27.53181 110 GLU B C 1
ATOM 839 O O . GLU A 1 110 ? -19.16941 11.69434 -40.59462 1.000 27.43042 110 GLU B O 1
ATOM 845 N N . ARG A 1 111 ? -19.41389 13.09160 -38.83889 1.000 26.89757 111 ARG B N 1
ATOM 846 C CA . ARG A 1 111 ? -18.05359 13.63307 -38.93481 1.000 25.39018 111 ARG B CA 1
ATOM 847 C C . ARG A 1 111 ? -17.00977 12.52397 -39.05624 1.000 25.37025 111 ARG B C 1
ATOM 848 O O . ARG A 1 111 ? -16.06116 12.62780 -39.84822 1.000 25.65076 111 ARG B O 1
ATOM 856 N N . LEU A 1 112 ? -17.18383 11.45354 -38.28752 1.000 21.89195 112 LEU B N 1
ATOM 857 C CA . LEU A 1 112 ? -16.28844 10.30657 -38.35395 1.000 27.04048 112 LEU B CA 1
ATOM 858 C C . LEU A 1 112 ? -16.34786 9.62056 -39.72105 1.000 31.35178 112 LEU B C 1
ATOM 859 O O . LEU A 1 112 ? -15.30809 9.27205 -40.30268 1.000 25.76220 112 LEU B O 1
ATOM 864 N N . VAL A 1 113 ? -17.55941 9.39268 -40.23720 1.000 31.61052 113 VAL B N 1
ATOM 865 C CA . VAL A 1 113 ? -17.69211 8.74925 -41.53774 1.000 28.57043 113 VAL B CA 1
ATOM 866 C C . VAL A 1 113 ? -17.03836 9.59981 -42.60680 1.000 27.65527 113 VAL B C 1
ATOM 867 O O . VAL A 1 113 ? -16.41056 9.07956 -43.53219 1.000 36.20686 113 VAL B O 1
ATOM 871 N N . GLN A 1 114 ? -17.14052 10.91936 -42.48215 1.000 25.61483 114 GLN B N 1
ATOM 872 C CA . GLN A 1 114 ? -16.52946 11.78633 -43.48023 1.000 31.65287 114 GLN B CA 1
ATOM 873 C C . GLN A 1 114 ? -15.02162 11.64666 -43.42930 1.000 34.96578 114 GLN B C 1
ATOM 874 O O . GLN A 1 114 ? -14.34846 11.49943 -44.46364 1.000 37.50032 114 GLN B O 1
ATOM 880 N N . LEU A 1 115 ? -14.47959 11.67197 -42.21842 1.000 29.12234 115 LEU B N 1
ATOM 881 C CA . LEU A 1 115 ? -13.05306 11.50431 -42.05457 1.000 31.43246 115 LEU B CA 1
ATOM 882 C C . LEU A 1 115 ? -12.57834 10.22310 -42.72357 1.000 31.21309 115 LEU B C 1
ATOM 883 O O . LEU A 1 115 ? -11.59408 10.22513 -43.47232 1.000 33.06820 115 LEU B O 1
ATOM 888 N N . LEU A 1 116 ? -13.30743 9.13198 -42.51957 1.000 29.51592 116 LEU B N 1
ATOM 889 C CA . LEU A 1 116 ? -12.87977 7.85291 -43.07300 1.000 32.01459 116 LEU B CA 1
ATOM 890 C C . LEU A 1 116 ? -12.79511 7.89810 -44.60186 1.000 35.47874 116 LEU B C 1
ATOM 891 O O . LEU A 1 116 ? -11.86528 7.33376 -45.19688 1.000 37.35119 116 LEU B O 1
ATOM 896 N N . TYR A 1 117 ? -13.74296 8.58263 -45.25609 1.000 36.14662 117 TYR B N 1
ATOM 897 C CA . TYR A 1 117 ? -13.68741 8.74854 -46.71384 1.000 41.28248 117 TYR B CA 1
ATOM 898 C C . TYR A 1 117 ? -12.58154 9.70094 -47.14641 1.000 35.88795 117 TYR B C 1
ATOM 899 O O . TYR A 1 117 ? -11.94375 9.47930 -48.17518 1.000 41.20142 117 TYR B O 1
ATOM 908 N N . THR A 1 118 ? -12.33693 10.75131 -46.37800 1.000 37.56510 118 THR B N 1
ATOM 909 C CA . THR A 1 118 ? -11.21346 11.63528 -46.63366 1.000 37.63514 118 THR B CA 1
ATOM 910 C C . THR A 1 118 ? -9.87462 10.90004 -46.70341 1.000 39.58599 118 THR B C 1
ATOM 911 O O . THR A 1 118 ? -8.90628 11.43979 -47.26180 1.000 41.72514 118 THR B O 1
ATOM 915 N N . ARG A 1 119 ? -9.80881 9.66703 -46.20696 1.000 42.38994 119 ARG B N 1
ATOM 916 C CA . ARG A 1 119 ? -8.58598 8.86443 -46.27617 1.000 47.49988 119 ARG B CA 1
ATOM 917 C C . ARG A 1 119 ? -8.96223 7.40710 -46.52037 1.000 39.40764 119 ARG B C 1
ATOM 918 O O . ARG A 1 119 ? -8.72599 6.87314 -47.60374 1.000 46.83081 119 ARG B O 1
ATOM 926 N N . ARG B 1 5 ? -7.31539 9.90048 -1.46106 1.000 67.69526 5 ARG D N 1
ATOM 927 C CA . ARG B 1 5 ? -8.30416 10.72887 -2.13711 1.000 67.56032 5 ARG D CA 1
ATOM 928 C C . ARG B 1 5 ? -8.53366 12.03266 -1.36111 1.000 63.76819 5 ARG D C 1
ATOM 929 O O . ARG B 1 5 ? -9.09268 12.01845 -0.25834 1.000 61.44161 5 ARG D O 1
ATOM 937 N N . SER B 1 6 ? -8.10666 13.15899 -1.94769 1.000 61.66178 6 SER D N 1
ATOM 938 C CA . SER B 1 6 ? -8.02535 14.44549 -1.24151 1.000 54.45935 6 SER D CA 1
ATOM 939 C C . SER B 1 6 ? -9.39685 15.12899 -1.20854 1.000 50.26265 6 SER D C 1
ATOM 940 O O . SER B 1 6 ? -9.70819 16.01623 -2.01035 1.000 47.16054 6 SER D O 1
ATOM 943 N N . ILE B 1 7 ? -10.21320 14.73225 -0.22128 1.000 45.40429 7 ILE D N 1
ATOM 944 C CA . ILE B 1 7 ? -11.60205 15.19201 -0.12716 1.000 48.02235 7 ILE D CA 1
ATOM 945 C C . ILE B 1 7 ? -11.70996 16.72585 -0.08055 1.000 49.62566 7 ILE D C 1
ATOM 946 O O . ILE B 1 7 ? -12.71745 17.30133 -0.52237 1.000 45.10656 7 ILE D O 1
ATOM 951 N N . ILE B 1 8 ? -10.68209 17.41648 0.42544 1.000 45.23940 8 ILE D N 1
ATOM 952 C CA . ILE B 1 8 ? -10.75946 18.87361 0.49129 1.000 46.68242 8 ILE D CA 1
ATOM 953 C C . ILE B 1 8 ? -10.70674 19.47307 -0.91274 1.000 47.96108 8 ILE D C 1
ATOM 954 O O . ILE B 1 8 ? -11.50050 20.35868 -1.25812 1.000 47.32598 8 ILE D O 1
ATOM 959 N N . ALA B 1 9 ? -9.77153 18.99574 -1.74415 1.000 48.30153 9 ALA D N 1
ATOM 960 C CA . ALA B 1 9 ? -9.66961 19.48637 -3.11811 1.000 43.84743 9 ALA D CA 1
ATOM 961 C C . ALA B 1 9 ? -10.85533 19.04236 -3.95834 1.000 42.53483 9 ALA D C 1
ATOM 962 O O . ALA B 1 9 ? -11.32881 19.79797 -4.81458 1.000 44.33697 9 ALA D O 1
ATOM 964 N N . GLN B 1 10 ? -11.33007 17.81198 -3.75016 1.000 42.70759 10 GLN D N 1
ATOM 965 C CA . GLN B 1 10 ? -12.42249 17.29733 -4.56627 1.000 42.23846 10 GLN D CA 1
ATOM 966 C C . GLN B 1 10 ? -13.69388 18.07541 -4.30164 1.000 44.27575 10 GLN D C 1
ATOM 967 O O . GLN B 1 10 ? -14.41029 18.46019 -5.23463 1.000 42.11027 10 GLN D O 1
ATOM 973 N N . ASP B 1 11 ? -13.96073 18.36554 -3.02685 1.000 49.92101 11 ASP D N 1
ATOM 974 C CA . ASP B 1 11 ? -15.09592 19.21956 -2.69974 1.000 47.08457 11 ASP D CA 1
ATOM 975 C C . ASP B 1 11 ? -14.92909 20.64412 -3.24690 1.000 42.25534 11 ASP D C 1
ATOM 976 O O . ASP B 1 11 ? -15.90884 21.22746 -3.71569 1.000 47.32372 11 ASP D O 1
ATOM 981 N N . MET B 1 12 ? -13.71726 21.21381 -3.25630 1.000 36.73798 12 MET D N 1
ATOM 982 C CA . MET B 1 12 ? -13.57888 22.52832 -3.88845 1.000 47.37175 12 MET D CA 1
ATOM 983 C C . MET B 1 12 ? -13.84256 22.46973 -5.39020 1.000 48.60090 12 MET D C 1
ATOM 984 O O . MET B 1 12 ? -14.33712 23.43934 -5.97834 1.000 49.43699 12 MET D O 1
ATOM 989 N N . PHE B 1 13 ? -13.45629 21.38344 -6.04926 1.000 47.98033 13 PHE D N 1
ATOM 990 C CA . PHE B 1 13 ? -13.83820 21.24307 -7.44765 1.000 43.65075 13 PHE D CA 1
ATOM 991 C C . PHE B 1 13 ? -15.33734 21.06876 -7.57565 1.000 45.22410 13 PHE D C 1
ATOM 992 O O . PHE B 1 13 ? -15.98925 21.80077 -8.33287 1.000 44.96193 13 PHE D O 1
ATOM 1000 N N . LYS B 1 14 ? -15.90172 20.12352 -6.81701 1.000 42.47232 14 LYS D N 1
ATOM 1001 C CA . LYS B 1 14 ? -17.32317 19.83232 -6.92330 1.000 46.51813 14 LYS D CA 1
ATOM 1002 C C . LYS B 1 14 ? -18.13952 21.11922 -6.85896 1.000 49.26907 14 LYS D C 1
ATOM 1003 O O . LYS B 1 14 ? -18.91451 21.42081 -7.77424 1.000 48.87841 14 LYS D O 1
ATOM 1009 N N . THR B 1 15 ? -17.93587 21.91894 -5.80233 1.000 49.69707 15 THR D N 1
ATOM 1010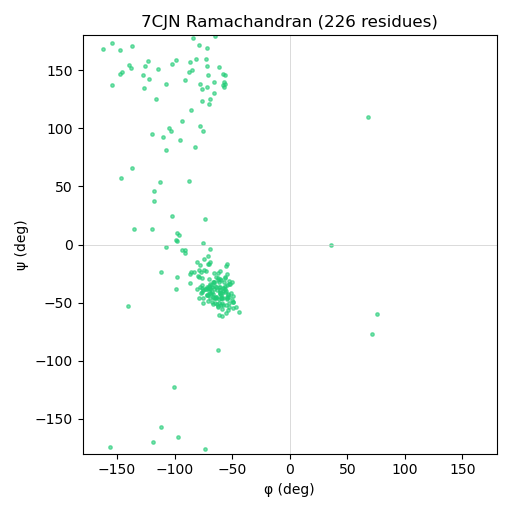 C CA . THR B 1 15 ? -18.70888 23.15078 -5.65785 1.000 51.10558 15 THR D CA 1
ATOM 1011 C C . THR B 1 15 ? -18.39665 24.11498 -6.78569 1.000 50.73330 15 THR D C 1
ATOM 1012 O O . THR B 1 15 ? -19.30827 24.70981 -7.37356 1.000 58.65236 15 THR D O 1
ATOM 1016 N N . ALA B 1 16 ? -17.11340 24.28108 -7.10920 1.000 44.63094 16 ALA D N 1
ATOM 1017 C CA . ALA B 1 16 ? -16.77128 25.16646 -8.22147 1.000 54.55422 16 ALA D CA 1
ATOM 1018 C C . ALA B 1 16 ? -17.38090 24.68095 -9.53817 1.000 55.32477 16 ALA D C 1
ATOM 1019 O O . ALA B 1 16 ? -17.74410 25.49935 -10.39396 1.000 51.57648 16 ALA D O 1
ATOM 1021 N N . PHE B 1 17 ? -17.52258 23.36266 -9.71038 1.000 47.29606 17 PHE D N 1
ATOM 1022 C CA . PHE B 1 17 ? -18.12046 22.85233 -10.93638 1.000 48.95190 17 PHE D CA 1
ATOM 1023 C C . PHE B 1 17 ? -19.62912 23.04207 -10.92697 1.000 55.86352 17 PHE D C 1
ATOM 1024 O O . PHE B 1 17 ? -20.22912 23.33119 -11.97152 1.000 55.34151 17 PHE D O 1
ATOM 1032 N N . LYS B 1 18 ? -20.26477 22.86748 -9.76099 1.000 56.76223 18 LYS D N 1
ATOM 1033 C CA . LYS B 1 18 ? -21.71681 23.02048 -9.69706 1.000 57.43194 18 LYS D CA 1
ATOM 1034 C C . LYS B 1 18 ? -22.11291 24.48334 -9.83070 1.000 59.44858 18 LYS D C 1
ATOM 1035 O O . LYS B 1 18 ? -23.05299 24.81524 -10.56442 1.000 58.18861 18 LYS D O 1
ATOM 1041 N N . GLY B 1 19 ? -21.39312 25.37172 -9.13601 1.000 59.67837 19 GLY D N 1
ATOM 1042 C CA . GLY B 1 19 ? -21.58618 26.80372 -9.19730 1.000 63.12930 19 GLY D CA 1
ATOM 1043 C C . GLY B 1 19 ? -21.09244 27.45893 -10.46065 1.000 63.46865 19 GLY D C 1
ATOM 1044 O O . GLY B 1 19 ? -20.81930 28.66088 -10.45994 1.000 65.77785 19 GLY D O 1
ATOM 1045 N N . PHE B 1 20 ? -20.96506 26.69290 -11.54090 1.000 62.60058 20 PHE D N 1
ATOM 1046 C CA . PHE B 1 20 ? -20.48660 27.16379 -12.83695 1.000 63.05347 20 PHE D CA 1
ATOM 1047 C C . PHE B 1 20 ? -21.26955 26.52824 -13.97157 1.000 57.74373 20 PHE D C 1
ATOM 1048 O O . PHE B 1 20 ? -21.81640 27.23969 -14.81818 1.000 58.50467 20 PHE D O 1
ATOM 1056 N N . LYS B 1 21 ? -21.35422 25.19708 -13.97867 1.000 55.48859 21 LYS D N 1
ATOM 1057 C CA . LYS B 1 21 ? -22.22406 24.44187 -14.87094 1.000 54.58412 21 LYS D CA 1
ATOM 1058 C C . LYS B 1 21 ? -23.69238 24.85576 -14.76838 1.000 62.29833 21 LYS D C 1
ATOM 1059 O O . LYS B 1 21 ? -24.44588 24.70057 -15.74098 1.000 63.06805 21 LYS D O 1
ATOM 1065 N N . ASP B 1 22 ? -24.12659 25.34355 -13.60719 1.000 62.54487 22 ASP D N 1
ATOM 1066 C CA . ASP B 1 22 ? -25.51626 25.74060 -13.44675 1.000 62.75653 22 ASP D CA 1
ATOM 1067 C C . ASP B 1 22 ? -25.73260 27.18083 -13.88694 1.000 62.91675 22 ASP D C 1
ATOM 1068 O O . ASP B 1 22 ? -26.79880 27.51774 -14.41174 1.000 63.52830 22 ASP D O 1
ATOM 1073 N N . GLY B 1 23 ? -24.72603 28.03364 -13.68580 1.000 64.30335 23 GLY D N 1
ATOM 1074 C CA . GLY B 1 23 ? -24.81151 29.39705 -14.17757 1.000 65.40719 23 GLY D CA 1
ATOM 1075 C C . GLY B 1 23 ? -24.53834 29.49929 -15.66877 1.000 68.12450 23 GLY D C 1
ATOM 1076 O O . GLY B 1 23 ? -25.16471 30.30283 -16.37090 1.000 63.78030 23 GLY D O 1
ATOM 1077 N N . ILE B 1 24 ? -23.60679 28.68586 -16.17734 1.000 66.28622 24 ILE D N 1
ATOM 1078 C CA . ILE B 1 24 ? -23.20412 28.73927 -17.58357 1.000 61.72828 24 ILE D CA 1
ATOM 1079 C C . ILE B 1 24 ? -24.37969 28.34838 -18.48159 1.000 64.58002 24 ILE D C 1
ATOM 1080 O O . ILE B 1 24 ? -25.47232 28.04064 -17.98458 1.000 74.33032 24 ILE D O 1
ATOM 1085 N N . SER B 1 25 ? -24.15384 28.36288 -19.80723 1.000 61.55395 25 SER D N 1
ATOM 1086 C CA . SER B 1 25 ? -25.16956 28.43415 -20.86759 1.000 61.61905 25 SER D CA 1
ATOM 1087 C C . SER B 1 25 ? -25.68277 29.86759 -20.94960 1.000 62.98161 25 SER D C 1
ATOM 1088 O O . SER B 1 25 ? -25.56173 30.53137 -21.98823 1.000 61.57788 25 SER D O 1
ATOM 1091 N N . ALA B 1 26 ? -26.24943 30.34102 -19.83574 1.000 64.80816 26 ALA D N 1
ATOM 1092 C CA . ALA B 1 26 ? -26.68005 31.72435 -19.69723 1.000 59.54241 26 ALA D CA 1
ATOM 1093 C C . ALA B 1 26 ? -25.52620 32.71687 -19.81500 1.000 57.30574 26 ALA D C 1
ATOM 1094 O O . ALA B 1 26 ? -25.75996 33.87553 -20.18107 1.000 57.54148 26 ALA D O 1
ATOM 1096 N N . LYS B 1 27 ? -24.29259 32.29784 -19.52521 1.000 54.16979 27 LYS D N 1
ATOM 1097 C CA . LYS B 1 27 ? -23.14549 33.19980 -19.50984 1.000 54.84139 27 LYS D CA 1
ATOM 1098 C C . LYS B 1 27 ? -22.31381 33.14738 -20.78843 1.000 52.92275 27 LYS D C 1
ATOM 1099 O O . LYS B 1 27 ? -21.28338 33.83100 -20.86676 1.000 50.22020 27 LYS D O 1
ATOM 1105 N N . CYS B 1 28 ? -22.74447 32.38164 -21.79267 1.000 53.21623 28 CYS D N 1
ATOM 1106 C CA . CYS B 1 28 ? -22.02664 32.15601 -23.04192 1.000 52.45709 28 CYS D CA 1
ATOM 1107 C C . CYS B 1 28 ? -23.02322 32.19987 -24.20398 1.000 52.51493 28 CYS D C 1
ATOM 1108 O O . CYS B 1 28 ? -24.19912 31.88457 -24.01735 1.000 54.92379 28 CYS D O 1
ATOM 1111 N N . PRO B 1 29 ? -22.55928 32.59123 -25.39973 1.000 47.11872 29 PRO D N 1
ATOM 1112 C CA . PRO B 1 29 ? -23.43371 32.51597 -26.59011 1.000 49.93513 29 PRO D CA 1
ATOM 1113 C C . PRO B 1 29 ? -23.93295 31.10334 -26.84374 1.000 50.41480 29 PRO D C 1
ATOM 1114 O O . PRO B 1 29 ? -23.16943 30.13876 -26.78196 1.000 53.18800 29 PRO D O 1
ATOM 1118 N N . LYS B 1 30 ? -25.22551 30.98721 -27.17597 1.000 53.76649 30 LYS D N 1
ATOM 1119 C CA . LYS B 1 30 ? -25.80260 29.65731 -27.37772 1.000 59.73788 30 LYS D CA 1
ATOM 1120 C C . LYS B 1 30 ? -25.02266 28.84167 -28.39021 1.000 56.23729 30 LYS D C 1
ATOM 1121 O O . LYS B 1 30 ? -25.04961 27.60968 -28.33628 1.000 63.87715 30 LYS D O 1
ATOM 1127 N N . ASP B 1 31 ? -24.31256 29.49815 -29.30114 1.000 56.44988 31 ASP D N 1
ATOM 1128 C CA . ASP B 1 31 ? -23.57252 28.81509 -30.34522 1.000 54.73800 31 ASP D CA 1
ATOM 1129 C C . ASP B 1 31 ? -22.11433 28.62228 -29.97809 1.000 51.26618 31 ASP D C 1
ATOM 1130 O O . ASP B 1 31 ? -21.32812 28.16884 -30.81305 1.000 50.00298 31 ASP D O 1
ATOM 1135 N N . THR B 1 32 ? -21.73705 28.92811 -28.74297 1.000 47.02701 32 THR D N 1
ATOM 1136 C CA . THR B 1 32 ? -20.38687 28.60016 -28.31920 1.000 47.69282 32 THR D CA 1
ATOM 1137 C C . THR B 1 32 ? -20.21046 27.09016 -28.27871 1.000 43.88968 32 THR D C 1
ATOM 1138 O O . THR B 1 32 ? -21.12138 26.34778 -27.89471 1.000 46.16793 32 THR D O 1
ATOM 1142 N N . ARG B 1 33 ? -19.04115 26.64352 -28.72412 1.000 38.25347 33 ARG D N 1
ATOM 1143 C CA . ARG B 1 33 ? -18.68042 25.24170 -28.74190 1.000 36.15973 33 ARG D CA 1
ATOM 1144 C C . ARG B 1 33 ? -17.22418 25.11004 -28.32072 1.000 36.98527 33 ARG D C 1
ATOM 1145 O O . ARG B 1 33 ? -16.41569 26.03531 -28.46830 1.000 30.82172 33 ARG D O 1
ATOM 1153 N N . LEU B 1 34 ? -16.90305 23.93960 -27.77671 1.000 36.20481 34 LEU D N 1
ATOM 1154 C CA . LEU B 1 34 ? -15.58262 23.68351 -27.22494 1.000 34.00617 34 LEU D CA 1
ATOM 1155 C C . LEU B 1 34 ? -15.22346 22.22653 -27.47236 1.000 31.23280 34 LEU D C 1
ATOM 1156 O O . LEU B 1 34 ? -16.09199 21.35174 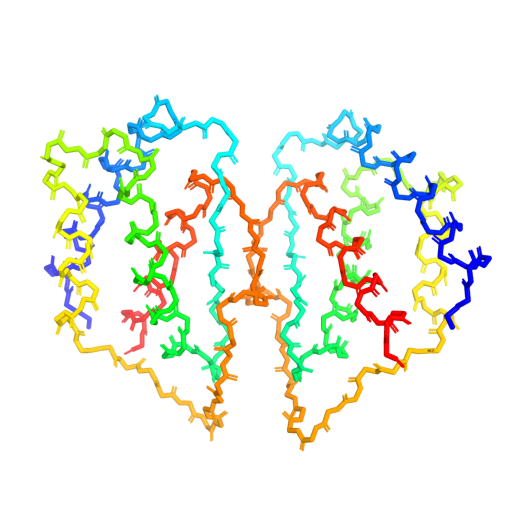-27.50019 1.000 31.41210 34 LEU D O 1
ATOM 1161 N N . TYR B 1 35 ? -13.93795 21.97635 -27.64888 1.000 25.15353 35 TYR D N 1
ATOM 1162 C CA . TYR B 1 35 ? -13.43881 20.61835 -27.73284 1.000 25.86209 35 TYR D CA 1
ATOM 1163 C C . TYR B 1 35 ? -13.39842 20.00470 -26.33618 1.000 22.08580 35 TYR D C 1
ATOM 1164 O O . TYR B 1 35 ? -12.74720 20.54700 -25.43998 1.000 23.23629 35 TYR D O 1
ATOM 1173 N N . SER B 1 36 ? -14.07503 18.86748 -26.16213 1.000 20.55731 36 SER D N 1
ATOM 1174 C CA . SER B 1 36 ? -14.24591 18.19525 -24.87484 1.000 21.03966 36 SER D CA 1
ATOM 1175 C C . SER B 1 36 ? -13.46116 16.88060 -24.77745 1.000 22.19564 36 SER D C 1
ATOM 1176 O O . SER B 1 36 ? -13.98813 15.81372 -25.15269 1.000 21.95738 36 SER D O 1
ATOM 1179 N N . PRO B 1 37 ? -12.22724 16.89744 -24.26283 1.000 16.36101 37 PRO D N 1
ATOM 1180 C CA . PRO B 1 37 ? -11.47253 15.65097 -24.07761 1.000 15.19352 37 PRO D CA 1
ATOM 1181 C C . PRO B 1 37 ? -12.17632 14.72283 -23.12089 1.000 14.40607 37 PRO D C 1
ATOM 1182 O O . PRO B 1 37 ? -12.88089 15.15728 -22.21519 1.000 22.15815 37 PRO D O 1
ATOM 1186 N N . ASP B 1 38 ? -11.93671 13.42739 -23.28742 1.000 16.44408 38 ASP D N 1
ATOM 1187 C CA . ASP B 1 38 ? -12.62686 12.40666 -22.52243 1.000 17.34386 38 ASP D CA 1
ATOM 1188 C C . ASP B 1 38 ? -11.62542 11.73473 -21.58277 1.000 20.11746 38 ASP D C 1
ATOM 1189 O O . ASP B 1 38 ? -10.54537 12.30260 -21.30917 1.000 19.06888 38 ASP D O 1
ATOM 1194 N N . ILE B 1 39 ? -11.92810 10.50896 -21.16267 1.000 19.36464 39 ILE D N 1
ATOM 1195 C CA . ILE B 1 39 ? -11.05714 9.88043 -20.18409 1.000 21.84539 39 ILE D CA 1
ATOM 1196 C C . ILE B 1 39 ? -10.40743 8.59325 -20.71741 1.000 22.57349 39 ILE D C 1
ATOM 1197 O O . ILE B 1 39 ? -10.19876 7.63353 -19.96039 1.000 21.87125 39 ILE D O 1
ATOM 1202 N N . GLN B 1 40 ? -10.03816 8.56116 -22.00636 1.000 23.69270 40 GLN D N 1
ATOM 1203 C CA . GLN B 1 40 ? -9.30282 7.39400 -22.49521 1.000 23.25964 40 GLN D CA 1
ATOM 1204 C C . GLN B 1 40 ? -8.06430 7.21596 -21.64667 1.000 23.15407 40 GLN D C 1
ATOM 1205 O O . GLN B 1 40 ? -7.41076 8.19430 -21.27829 1.000 15.66758 40 GLN D O 1
ATOM 1211 N N . GLU B 1 41 ? -7.77881 5.94426 -21.31299 1.000 32.28562 41 GLU D N 1
ATOM 1212 C CA . GLU B 1 41 ? -6.75498 5.60815 -20.32828 1.000 22.01762 41 GLU D CA 1
ATOM 1213 C C . GLU B 1 41 ? -5.41087 6.18724 -20.69814 1.000 18.17483 41 GLU D C 1
ATOM 1214 O O . GLU B 1 41 ? -4.67174 6.64202 -19.82354 1.000 21.69975 41 GLU D O 1
ATOM 1220 N N . ASP B 1 42 ? -5.07745 6.17796 -21.98216 1.000 14.90643 42 ASP D N 1
ATOM 1221 C CA . ASP B 1 42 ? -3.74002 6.50749 -22.43683 1.000 19.13839 42 ASP D CA 1
ATOM 1222 C C . ASP B 1 42 ? -3.59565 7.95201 -22.90690 1.000 20.75563 42 ASP D C 1
ATOM 1223 O O . ASP B 1 42 ? -2.52730 8.32800 -23.38381 1.000 19.52832 42 ASP D O 1
ATOM 1228 N N . CYS B 1 43 ? -4.63512 8.77460 -22.81530 1.000 21.36096 43 CYS D N 1
ATOM 1229 C CA . CYS B 1 43 ? -4.52529 10.14650 -23.29345 1.000 20.16257 43 CYS D CA 1
ATOM 1230 C C . CYS B 1 43 ? -4.76349 11.15583 -22.18165 1.000 23.51675 43 CYS D C 1
ATOM 1231 O O . CYS B 1 43 ? -4.86208 12.35993 -22.45986 1.000 16.21632 43 CYS D O 1
ATOM 1234 N N . LEU B 1 44 ? -4.76597 10.69069 -20.92146 1.000 21.63901 44 LEU D N 1
ATOM 1235 C CA . LEU B 1 44 ? -5.03575 11.56623 -19.78282 1.000 19.21780 44 LEU D CA 1
ATOM 1236 C C . LEU B 1 44 ? -4.23918 12.86975 -19.87462 1.000 20.13486 44 LEU D C 1
ATOM 1237 O O . LEU B 1 44 ? -4.81470 13.96338 -19.88259 1.000 19.12091 44 LEU D O 1
ATOM 1242 N N . SER B 1 45 ? -2.92211 12.77411 -20.02675 1.000 22.06855 45 SER D N 1
ATOM 1243 C CA . SER B 1 45 ? -2.08989 13.97763 -20.06310 1.000 22.25790 45 SER D CA 1
ATOM 1244 C C . SER B 1 45 ? -2.55057 14.95766 -21.14561 1.000 20.82654 45 SER D C 1
ATOM 1245 O O . SER B 1 45 ? -2.90411 16.09735 -20.84481 1.000 26.33605 45 SER D O 1
ATOM 1248 N N . SER B 1 46 ? -2.56761 14.53960 -22.41811 1.000 24.02522 46 SER D N 1
ATOM 1249 C CA . SER B 1 46 ? -3.17029 15.38429 -23.45883 1.000 21.44780 46 SER D CA 1
ATOM 1250 C C . SER B 1 46 ? -4.50157 15.98063 -23.00180 1.000 22.78631 46 SER D C 1
ATOM 1251 O O . SER B 1 46 ? -4.67576 17.20744 -22.95022 1.000 22.85175 46 SER D O 1
ATOM 1254 N N . ALA B 1 47 ? -5.45143 15.10883 -22.64288 1.000 23.41904 47 ALA D N 1
ATOM 1255 C CA . ALA B 1 47 ? -6.80963 15.51764 -22.28627 1.000 24.03829 47 ALA D CA 1
ATOM 1256 C C . ALA B 1 47 ? -6.80005 16.63034 -21.26008 1.000 22.13961 47 ALA D C 1
ATOM 1257 O O . ALA B 1 47 ? -7.67748 17.49924 -21.25913 1.000 22.49963 47 ALA D O 1
ATOM 1259 N N . LEU B 1 48 ? -5.79580 16.62913 -20.39272 1.000 21.79258 48 LEU D N 1
ATOM 1260 C CA . LEU B 1 48 ? -5.66356 17.68738 -19.40383 1.000 22.15885 48 LEU D CA 1
ATOM 1261 C C . LEU B 1 48 ? -5.25347 18.99944 -20.05907 1.000 25.82522 48 LEU D C 1
ATOM 1262 O O . LEU B 1 48 ? -5.86596 20.04453 -19.81218 1.000 21.63741 48 LEU D O 1
ATOM 1267 N N . LYS B 1 49 ? -4.22423 18.95032 -20.92220 1.000 28.08553 49 LYS D N 1
ATOM 1268 C CA . LYS B 1 49 ? -3.71074 20.15728 -21.56127 1.000 22.77011 49 LYS D CA 1
ATOM 1269 C C . LYS B 1 49 ? -4.72752 20.77404 -22.50107 1.000 27.29938 49 LYS D C 1
ATOM 1270 O O . LYS B 1 49 ? -4.74982 21.99957 -22.67177 1.000 31.89627 49 LYS D O 1
ATOM 1276 N N . CYS B 1 50 ? -5.56536 19.95911 -23.13566 1.000 24.12895 50 CYS D N 1
ATOM 1277 C CA . CYS B 1 50 ? -6.56027 20.55736 -24.01570 1.000 26.25878 50 CYS D CA 1
ATOM 1278 C C . CYS B 1 50 ? -7.69276 21.16241 -23.22144 1.000 27.93836 50 CYS D C 1
ATOM 1279 O O . CYS B 1 50 ? -8.24843 22.18851 -23.63051 1.000 25.47416 50 CYS D O 1
ATOM 1282 N N . THR B 1 51 ? -8.04526 20.53007 -22.09355 1.000 31.24010 51 THR D N 1
ATOM 1283 C CA . THR B 1 51 ? -9.07688 21.07571 -21.22486 1.000 27.33801 51 THR D CA 1
ATOM 1284 C C . THR B 1 51 ? -8.67719 22.46197 -20.75320 1.000 29.20973 51 THR D C 1
ATOM 1285 O O . THR B 1 51 ? -9.43775 23.42959 -20.90007 1.000 26.29242 51 THR D O 1
ATOM 1289 N N . ILE B 1 52 ? -7.45616 22.58009 -20.22946 1.000 28.77214 52 ILE D N 1
ATOM 1290 C CA . ILE B 1 52 ? -6.89840 23.88476 -19.87398 1.000 30.86424 52 ILE D CA 1
ATOM 1291 C C . ILE B 1 52 ? -6.89714 24.82690 -21.07633 1.000 34.53212 52 ILE D C 1
ATOM 1292 O O . ILE B 1 52 ? -7.19786 26.01822 -20.94832 1.000 36.51320 52 ILE D O 1
ATOM 1297 N N . ALA B 1 53 ? -6.54983 24.31995 -22.26017 1.000 30.10749 53 ALA D N 1
ATOM 1298 C CA . ALA B 1 53 ? -6.42331 25.21337 -23.40709 1.000 33.15648 53 ALA D CA 1
ATOM 1299 C C . ALA B 1 53 ? -7.77708 25.73586 -23.86600 1.000 35.98148 53 ALA D C 1
ATOM 1300 O O . ALA B 1 53 ? -7.85044 26.85219 -24.39599 1.000 39.80699 53 ALA D O 1
ATOM 1302 N N . GLU B 1 54 ? -8.85528 24.96474 -23.68257 1.000 31.14930 54 GLU D N 1
ATOM 1303 C CA . GLU B 1 54 ? -10.15856 25.45208 -24.13433 1.000 35.18949 54 GLU D CA 1
ATOM 1304 C C . GLU B 1 54 ? -10.82107 26.31288 -23.08275 1.000 37.13435 54 GLU D C 1
ATOM 1305 O O . GLU B 1 54 ? -11.67187 27.14468 -23.41039 1.000 43.64242 54 GLU D O 1
ATOM 1311 N N . LEU B 1 55 ? -10.43768 26.12520 -21.82682 1.000 37.65978 55 LEU D N 1
ATOM 1312 C CA . LEU B 1 55 ? -10.75791 27.08716 -20.78472 1.000 40.13863 55 LEU D CA 1
ATOM 1313 C C . LEU B 1 55 ? -10.38683 28.49589 -21.22742 1.000 42.87744 55 LEU D C 1
ATOM 1314 O O . LEU B 1 55 ? -11.15916 29.44070 -21.04001 1.000 44.47292 55 LEU D O 1
ATOM 1319 N N . LYS B 1 56 ? -9.19923 28.64500 -21.82768 1.000 41.14251 56 LYS D N 1
ATOM 1320 C CA . LYS B 1 56 ? -8.78509 29.94503 -22.35350 1.000 44.83801 56 LYS D CA 1
ATOM 1321 C C . LYS B 1 56 ? -9.70256 30.40384 -23.48119 1.000 48.09583 56 LYS D C 1
ATOM 1322 O O . LYS B 1 56 ? -10.12293 31.56685 -23.52071 1.000 49.90903 56 LYS D O 1
ATOM 1328 N N . VAL B 1 57 ? -10.03134 29.50281 -24.40773 1.000 44.96031 57 VAL D N 1
ATOM 1329 C CA . VAL B 1 57 ? -10.96393 29.83553 -25.48162 1.000 46.46713 57 VAL D CA 1
ATOM 1330 C C . VAL B 1 57 ? -12.33942 30.18058 -24.91098 1.000 47.78233 57 VAL D C 1
ATOM 1331 O O . VAL B 1 57 ? -13.08083 30.97609 -25.50227 1.000 53.21594 57 VAL D O 1
ATOM 1335 N N . LEU B 1 58 ? -12.70052 29.61004 -23.75205 1.000 48.77910 58 LEU D N 1
ATOM 1336 C CA . LEU B 1 58 ? -13.92780 30.00232 -23.05092 1.000 51.39111 58 LEU D CA 1
ATOM 1337 C C . LEU B 1 58 ? -13.75088 31.29483 -22.24342 1.000 53.90501 58 LEU D C 1
ATOM 1338 O O . LEU B 1 58 ? -14.74719 31.91158 -21.85673 1.000 58.80783 58 LEU D O 1
ATOM 1343 N N . GLU B 1 59 ? -12.51193 31.73855 -22.01118 1.000 51.76566 59 GLU D N 1
ATOM 1344 C CA . GLU B 1 59 ? -12.27701 32.92871 -21.19625 1.000 57.67135 59 GLU D CA 1
ATOM 1345 C C . GLU B 1 59 ? -12.52597 34.20016 -21.99190 1.000 58.56194 59 GLU D C 1
ATOM 1346 O O . GLU B 1 59 ? -12.88890 35.22914 -21.41248 1.000 63.85086 59 GLU D O 1
ATOM 1352 N N . VAL B 1 60 ? -12.34392 34.14360 -23.30780 1.000 57.11561 60 VAL D N 1
ATOM 1353 C CA . VAL B 1 60 ? -12.63999 35.26357 -24.18881 1.000 52.66464 60 VAL D CA 1
ATOM 1354 C C . VAL B 1 60 ? -14.01017 35.11894 -24.84758 1.000 55.18435 60 VAL D C 1
ATOM 1355 O O . VAL B 1 60 ? -14.65156 36.11960 -25.16104 1.000 64.33580 60 VAL D O 1
ATOM 1359 N N . GLU B 1 61 ? -14.50116 33.88983 -25.04333 1.000 56.02360 61 GLU D N 1
ATOM 1360 C CA . GLU B 1 61 ? -15.82563 33.71898 -25.63137 1.000 56.55481 61 GLU D CA 1
ATOM 1361 C C . GLU B 1 61 ? -16.90370 34.24824 -24.70743 1.000 54.87341 61 GLU D C 1
ATOM 1362 O O . GLU B 1 61 ? -17.89065 34.83058 -25.17469 1.000 58.44855 61 GLU D O 1
ATOM 1368 N N . CYS B 1 62 ? -16.73769 34.04652 -23.39857 1.000 56.44562 62 CYS D N 1
ATOM 1369 C CA . CYS B 1 62 ? -17.74158 34.45674 -22.42021 1.000 61.81499 62 CYS D CA 1
ATOM 1370 C C . CYS B 1 62 ? -17.15942 35.48984 -21.45025 1.000 63.52346 62 CYS D C 1
ATOM 1371 O O . CYS B 1 62 ? -16.05117 35.99898 -21.67382 1.000 56.78124 62 CYS D O 1
ATOM 1374 N N . ASN B 1 63 ? -17.89145 35.80697 -20.37478 1.000 64.87523 63 ASN D N 1
ATOM 1375 C CA . ASN B 1 63 ? -17.38649 36.70430 -19.33094 1.000 76.26694 63 ASN D CA 1
ATOM 1376 C C . ASN B 1 63 ? -16.15175 36.10932 -18.65160 1.000 76.73793 63 ASN D C 1
ATOM 1377 O O . ASN B 1 63 ? -15.01944 36.35308 -19.08941 1.000 80.08915 63 ASN D O 1
ATOM 1382 N N . VAL B 1 64 ? -16.37155 35.35000 -17.57067 1.000 75.39049 64 VAL D N 1
ATOM 1383 C CA . VAL B 1 64 ? -15.43837 34.42201 -16.91617 1.000 79.91428 64 VAL D CA 1
ATOM 1384 C C . VAL B 1 64 ? -13.95989 34.83036 -16.88246 1.000 85.53570 64 VAL D C 1
ATOM 1385 O O . VAL B 1 64 ? -13.12467 34.09628 -16.33513 1.000 78.83236 64 VAL D O 1
ATOM 1389 N N . THR B 1 65 ? -13.61042 35.98845 -17.45396 1.000 90.05032 65 THR D N 1
ATOM 1390 C CA . THR B 1 65 ? -12.27140 36.52675 -17.23955 1.000 88.57032 65 THR D CA 1
ATOM 1391 C C . THR B 1 65 ? -12.03056 36.80099 -15.76001 1.000 91.25032 65 THR D C 1
ATOM 1392 O O . THR B 1 65 ? -10.87768 36.83182 -15.32099 1.000 92.30050 65 THR D O 1
ATOM 1396 N N . GLU B 1 66 ? -13.10520 36.98627 -14.98863 1.000 93.66032 66 GLU D N 1
ATOM 1397 C CA . GLU B 1 66 ? -13.09203 37.06491 -13.53026 1.000 92.04081 66 GLU D CA 1
ATOM 1398 C C . GLU B 1 66 ? -13.53977 35.73630 -12.91444 1.000 91.74032 66 GLU D C 1
ATOM 1399 O O . GLU B 1 66 ? -12.91401 34.70390 -13.16449 1.000 97.49032 66 GLU D O 1
ATOM 1405 N N . ASN B 1 67 ? -14.59173 35.76388 -12.08787 1.000 86.79490 67 ASN D N 1
ATOM 1406 C CA . ASN B 1 67 ? -15.31601 34.60358 -11.56959 1.000 79.60000 67 ASN D CA 1
ATOM 1407 C C . ASN B 1 67 ? -14.50613 33.74562 -10.60178 1.000 72.09728 67 ASN D C 1
ATOM 1408 O O . ASN B 1 67 ? -13.56515 33.05371 -11.01080 1.000 67.27619 67 ASN D O 1
ATOM 1413 N N . ASP B 1 68 ? -14.88782 33.78663 -9.31832 1.000 69.85332 68 ASP D N 1
ATOM 1414 C CA . ASP B 1 68 ? -14.26275 32.94233 -8.30647 1.000 66.66703 68 ASP D CA 1
ATOM 1415 C C . ASP B 1 68 ? -14.21178 31.49356 -8.77053 1.000 63.55173 68 ASP D C 1
ATOM 1416 O O . ASP B 1 68 ? -13.16491 30.83970 -8.70647 1.000 59.40226 68 ASP D O 1
ATOM 1421 N N . ASP B 1 69 ? -15.34341 30.97484 -9.24512 1.000 62.85883 69 ASP D N 1
ATOM 1422 C CA . ASP B 1 69 ? -15.38253 29.59003 -9.69554 1.000 61.65313 69 ASP D CA 1
ATOM 1423 C C . ASP B 1 69 ? -14.39479 29.34527 -10.83541 1.000 59.65074 69 ASP D C 1
ATOM 1424 O O . ASP B 1 69 ? -13.56114 28.43786 -10.75033 1.000 60.86354 69 ASP D O 1
ATOM 1429 N N . PHE B 1 70 ? -14.44154 30.16408 -11.89363 1.000 58.47846 70 PHE D N 1
ATOM 1430 C CA . PHE B 1 70 ? -13.55990 29.92723 -13.03927 1.000 57.87902 70 PHE D CA 1
ATOM 1431 C C . PHE B 1 70 ? -12.09676 29.96314 -12.62730 1.000 56.67216 70 PHE D C 1
ATOM 1432 O O . PHE B 1 70 ? -11.29747 29.13674 -13.08275 1.000 51.85236 70 PHE D O 1
ATOM 1440 N N . MET B 1 71 ? -11.72170 30.90733 -11.76455 1.000 61.56268 71 MET D N 1
ATOM 1441 C CA . MET B 1 71 ? -10.31323 31.02348 -11.39980 1.000 59.64064 71 MET D CA 1
ATOM 1442 C C . MET B 1 71 ? -9.85617 29.82479 -10.58560 1.000 53.36409 71 MET D C 1
ATOM 1443 O O . MET B 1 71 ? -8.77185 29.28615 -10.82189 1.000 50.43340 71 MET D O 1
ATOM 1448 N N . MET B 1 72 ? -10.67592 29.38666 -9.63264 1.000 52.75686 72 MET D N 1
ATOM 1449 C CA . MET B 1 72 ? -10.35200 28.19184 -8.85870 1.000 49.90486 72 MET D CA 1
ATOM 1450 C C . MET B 1 72 ? -10.19483 26.97203 -9.76948 1.000 50.87491 72 MET D C 1
ATOM 1451 O O . MET B 1 72 ? -9.23073 26.20567 -9.64802 1.000 47.59206 72 MET D O 1
ATOM 1456 N N . ILE B 1 73 ? -11.12636 26.78031 -10.70202 1.000 53.30114 73 ILE D N 1
ATOM 1457 C CA . ILE B 1 73 ? -11.03658 25.67077 -11.64969 1.000 46.43275 73 ILE D CA 1
ATOM 1458 C C . ILE B 1 73 ? -9.73849 25.75661 -12.44822 1.000 44.74813 73 ILE D C 1
ATOM 1459 O O . ILE B 1 73 ? -8.94331 24.81175 -12.47325 1.000 45.10754 73 ILE D O 1
ATOM 1464 N N . TYR B 1 74 ? -9.52357 26.90017 -13.10919 1.000 41.50280 74 TYR D N 1
ATOM 1465 C CA . TYR B 1 74 ? -8.35462 27.07836 -13.96608 1.000 41.08849 74 TYR D CA 1
ATOM 1466 C C . TYR B 1 74 ? -7.07390 26.91442 -13.16805 1.000 41.42656 74 TYR D C 1
ATOM 1467 O O . TYR B 1 74 ? -6.14128 26.22273 -13.59675 1.000 41.69359 74 TYR D O 1
ATOM 1476 N N . GLU B 1 75 ? -7.00479 27.54625 -11.99772 1.000 46.40594 75 GLU D N 1
ATOM 1477 C CA . GLU B 1 75 ? -5.75986 27.51523 -11.23705 1.000 46.78082 75 GLU D CA 1
ATOM 1478 C C . GLU B 1 75 ? -5.50884 26.12826 -10.66818 1.000 38.12531 75 GLU D C 1
ATOM 1479 O O . GLU B 1 75 ? -4.36357 25.65986 -10.64738 1.000 35.33706 75 GLU D O 1
ATOM 1485 N N . GLY B 1 76 ? -6.57461 25.45209 -10.23263 1.000 36.20560 76 GLY D N 1
ATOM 1486 C CA . GLY B 1 76 ? -6.43610 24.07685 -9.77963 1.000 36.00698 76 GLY D CA 1
ATOM 1487 C C . GLY B 1 76 ? -5.77258 23.18093 -10.80952 1.000 38.36037 76 GLY D C 1
ATOM 1488 O O . GLY B 1 76 ? -4.89333 22.38274 -10.47855 1.000 38.64394 76 GLY D O 1
ATOM 1489 N N . LEU B 1 77 ? -6.16685 23.31734 -12.08174 1.000 39.11644 77 LEU D N 1
ATOM 1490 C CA . LEU B 1 77 ? -5.69615 22.38043 -13.10083 1.000 35.96255 77 LEU D CA 1
ATOM 1491 C C . LEU B 1 77 ? -4.21427 22.58109 -13.39750 1.000 33.97827 77 LEU D C 1
ATOM 1492 O O . LEU B 1 77 ? -3.46705 21.60164 -13.54321 1.000 35.14789 77 LEU D O 1
ATOM 1497 N N . ASN B 1 78 ? -3.75227 23.83331 -13.45253 1.000 36.08719 78 ASN D N 1
ATOM 1498 C CA . ASN B 1 78 ? -2.34501 24.06766 -13.79278 1.000 39.80663 78 ASN D CA 1
ATOM 1499 C C . ASN B 1 78 ? -1.38573 23.81046 -12.63035 1.000 41.99432 78 ASN D C 1
ATOM 1500 O O . ASN B 1 78 ? -0.18133 23.61642 -12.87395 1.000 41.09219 78 ASN D O 1
ATOM 1505 N N . LYS B 1 79 ? -1.88614 23.76363 -11.38329 1.000 41.95059 79 LYS D N 1
ATOM 1506 C CA . LYS B 1 79 ? -1.02005 23.62685 -10.21291 1.000 39.44700 79 LYS D CA 1
ATOM 1507 C C . LYS B 1 79 ? -1.14100 22.30388 -9.47041 1.000 36.77563 79 LYS D C 1
ATOM 1508 O O . LYS B 1 79 ? -0.19587 21.93138 -8.77533 1.000 37.78132 79 LYS D O 1
ATOM 1514 N N . GLU B 1 80 ? -2.25766 21.59166 -9.58188 1.000 38.14303 80 GLU D N 1
ATOM 1515 C CA . GLU B 1 80 ? -2.37707 20.29381 -8.93127 1.000 39.63838 80 GLU D CA 1
ATOM 1516 C C . GLU B 1 80 ? -1.59305 19.25389 -9.71266 1.000 37.01691 80 GLU D C 1
ATOM 1517 O O . GLU B 1 80 ? -1.71212 19.17530 -10.93817 1.000 40.74089 80 GLU D O 1
ATOM 1523 N N . LYS B 1 81 ? -0.81221 18.44064 -9.00622 1.000 35.37768 81 LYS D N 1
ATOM 1524 C CA . LYS B 1 81 ? 0.01896 17.42566 -9.64445 1.000 38.09479 81 LYS D CA 1
ATOM 1525 C C . LYS B 1 81 ? -0.79187 16.14669 -9.86079 1.000 41.30848 81 LYS D C 1
ATOM 1526 O O . LYS B 1 81 ? -1.21513 15.49415 -8.89742 1.000 42.80950 81 LYS D O 1
ATOM 1532 N N . TRP B 1 82 ? -1.00569 15.78082 -11.11964 1.000 38.86093 82 TRP D N 1
ATOM 1533 C CA . TRP B 1 82 ? -1.91072 14.68458 -11.43391 1.000 38.37307 82 TRP D CA 1
ATOM 1534 C C . TRP B 1 82 ? -1.13251 13.41582 -11.75802 1.000 27.40268 82 TRP D C 1
ATOM 1535 O O . TRP B 1 82 ? 0.02974 13.47132 -12.15635 1.000 29.58121 82 TRP D O 1
ATOM 1546 N N . ASN B 1 83 ? -1.77837 12.26151 -11.56576 1.000 29.90416 83 ASN D N 1
ATOM 1547 C CA . ASN B 1 83 ? -1.26328 10.97846 -12.06343 1.000 30.32693 83 ASN D CA 1
ATOM 1548 C C . ASN B 1 83 ? -1.94822 10.73454 -13.40396 1.000 28.77446 83 ASN D C 1
ATOM 1549 O O . ASN B 1 83 ? -3.01789 10.13179 -13.48157 1.000 25.11269 83 ASN D O 1
ATOM 1554 N N . THR B 1 84 ? -1.31478 11.21140 -14.47456 1.000 30.37602 84 THR D N 1
ATOM 1555 C CA . THR B 1 84 ? -1.85269 11.06511 -15.81820 1.000 29.36736 84 THR D CA 1
ATOM 1556 C C . THR B 1 84 ? -1.15850 9.95282 -16.59181 1.000 28.02211 84 THR D C 1
ATOM 1557 O O . THR B 1 84 ? -1.17787 9.97270 -17.81720 1.000 36.59591 84 THR D O 1
ATOM 1561 N N . SER B 1 85 ? -0.56783 8.96660 -15.91467 1.000 31.94635 85 SER D N 1
ATOM 1562 C CA . SER B 1 85 ? 0.37783 8.04925 -16.54981 1.000 31.87668 85 SER D CA 1
ATOM 1563 C C . SER B 1 85 ? -0.29629 6.73659 -16.93488 1.000 28.26661 85 SER D C 1
ATOM 1564 O O . SER B 1 85 ? -1.34771 6.37168 -16.40337 1.000 30.16880 85 SER D O 1
ATOM 1567 N N . SER B 1 86 ? 0.31925 6.02368 -17.87859 1.000 28.91807 86 SER D N 1
ATOM 1568 C CA . SER B 1 86 ? -0.21479 4.73342 -18.30419 1.000 29.01450 86 SER D CA 1
ATOM 1569 C C . SER B 1 86 ? 0.90212 3.86192 -18.86667 1.000 27.86397 86 SER D C 1
ATOM 1570 O O . SER B 1 86 ? 2.04907 4.29335 -19.02506 1.000 24.99149 86 SER D O 1
ATOM 1573 N N . SER B 1 87 ? 0.56226 2.60876 -19.15504 1.000 30.43330 87 SER D N 1
ATOM 1574 C CA . SER B 1 87 ? 1.59221 1.74377 -19.71213 1.000 28.94257 87 SER D CA 1
ATOM 1575 C C . SER B 1 87 ? 1.81748 1.99772 -21.19360 1.000 29.57560 87 SER D C 1
ATOM 1576 O O . SER B 1 87 ? 2.88314 1.65068 -21.71016 1.000 30.21780 87 SER D O 1
ATOM 1579 N N . SER B 1 88 ? 0.84275 2.57693 -21.89470 1.000 25.29044 88 SER D N 1
ATOM 1580 C CA . SER B 1 88 ? 0.96003 2.81846 -23.33132 1.000 27.28258 88 SER D CA 1
ATOM 1581 C C . SER B 1 88 ? 0.44009 4.21642 -23.67195 1.000 27.28982 88 SER D C 1
ATOM 1582 O O . SER B 1 88 ? -0.52929 4.36680 -24.41271 1.000 32.86172 88 SER D O 1
ATOM 1585 N N . PRO B 1 89 ? 1.11677 5.24843 -23.19017 1.000 23.67050 89 PRO D N 1
ATOM 1586 C CA . PRO B 1 89 ? 0.56176 6.59659 -23.33289 1.000 25.51872 89 PRO D CA 1
ATOM 1587 C C . PRO B 1 89 ? 0.67533 7.05550 -24.77521 1.000 24.17398 89 PRO D C 1
ATOM 1588 O O . PRO B 1 89 ? 1.49109 6.55498 -25.54731 1.000 17.28419 89 PRO D O 1
ATOM 1592 N N . ARG B 1 90 ? -0.15834 8.04484 -25.11824 1.000 28.39010 90 ARG D N 1
ATOM 1593 C CA . ARG B 1 90 ? -0.41732 8.45912 -26.49084 1.000 23.36145 90 ARG D CA 1
ATOM 1594 C C . ARG B 1 90 ? -0.68823 9.95737 -26.50958 1.000 21.72626 90 ARG D C 1
ATOM 1595 O O . ARG B 1 90 ? -1.24587 10.49834 -25.55913 1.000 20.19792 90 ARG D O 1
ATOM 1603 N N . ASN B 1 91 ? -0.28922 10.62947 -27.59737 1.000 26.67656 91 ASN D N 1
ATOM 1604 C CA . ASN B 1 91 ? -0.53326 12.06530 -27.75628 1.000 27.39057 91 ASN D CA 1
ATOM 1605 C C . ASN B 1 91 ? -1.83768 12.26958 -28.52936 1.000 27.66084 91 ASN D C 1
ATOM 1606 O O . ASN B 1 91 ? -1.89674 12.09165 -29.74835 1.000 22.09305 91 ASN D O 1
ATOM 1611 N N . CYS B 1 92 ? -2.87604 12.68349 -27.82058 1.000 26.68018 92 CYS D N 1
ATOM 1612 C CA . CYS B 1 92 ? -4.10443 13.12427 -28.46599 1.000 26.12778 92 CYS D CA 1
ATOM 1613 C C . CYS B 1 92 ? -3.98655 14.57617 -28.95749 1.000 27.29528 92 CYS D C 1
ATOM 1614 O O . CYS B 1 92 ? -3.14052 15.36183 -28.49726 1.000 26.88653 92 CYS D O 1
ATOM 1617 N N . THR B 1 93 ? -4.86205 14.93070 -29.90329 1.000 26.41970 93 THR D N 1
ATOM 1618 C CA . THR B 1 93 ? -4.91984 16.26894 -30.49529 1.000 25.65342 93 THR D CA 1
ATOM 1619 C C . THR B 1 93 ? -6.26466 16.88816 -30.14386 1.000 23.91800 93 THR D C 1
ATOM 1620 O O . THR B 1 93 ? -7.30680 16.29600 -30.43861 1.000 28.29849 93 THR D O 1
ATOM 1624 N N . CYS B 1 94 ? -6.23573 18.08049 -29.53314 1.000 22.15782 94 CYS D N 1
ATOM 1625 C CA . CYS B 1 94 ? -7.45229 18.72423 -29.02014 1.000 26.20894 94 CYS D CA 1
ATOM 1626 C C . CYS B 1 94 ? -8.54133 18.82895 -30.08507 1.000 28.71216 94 CYS D C 1
ATOM 1627 O O . CYS B 1 94 ? -9.71983 18.52984 -29.82199 1.000 20.21975 94 CYS D O 1
ATOM 1630 N N . GLU B 1 95 ? -8.16778 19.25340 -31.29411 1.000 32.03503 95 GLU D N 1
ATOM 1631 C CA . GLU B 1 95 ? -9.14053 19.43665 -32.35955 1.000 30.81391 95 GLU D CA 1
ATOM 1632 C C . GLU B 1 95 ? -9.59152 18.12875 -32.95620 1.000 27.73795 95 GLU D C 1
ATOM 1633 O O . GLU B 1 95 ? -10.39493 18.16478 -33.90058 1.000 24.30981 95 GLU D O 1
ATOM 1639 N N . LEU B 1 96 ? -9.10147 16.99144 -32.45615 1.000 23.74514 96 LEU D N 1
ATOM 1640 C CA . LEU B 1 96 ? -9.63668 15.70058 -32.87255 1.000 22.32220 96 LEU D CA 1
ATOM 1641 C C . LEU B 1 96 ? -10.73212 15.20954 -31.94605 1.000 21.04948 96 LEU D C 1
ATOM 1642 O O . LEU B 1 96 ? -11.35774 14.18869 -32.23808 1.000 21.47148 96 LEU D O 1
ATOM 1647 N N . TYR B 1 97 ? -10.99731 15.92306 -30.85398 1.000 25.57230 97 TYR D N 1
ATOM 1648 C CA . TYR B 1 97 ? -12.10216 15.61554 -29.95458 1.000 24.69460 97 TYR D CA 1
ATOM 1649 C C . TYR B 1 97 ? -13.43649 16.11213 -30.53006 1.000 19.81957 97 TYR D C 1
ATOM 1650 O O . TYR B 1 97 ? -13.49585 16.80257 -31.55102 1.000 19.69328 97 TYR D O 1
ATOM 1659 N N . ASN B 1 98 ? -14.52049 15.72572 -29.87448 1.000 19.37735 98 ASN D N 1
ATOM 1660 C CA . ASN B 1 98 ? -15.83355 16.25538 -30.21271 1.000 24.45047 98 ASN D CA 1
ATOM 1661 C C . ASN B 1 98 ? -16.01708 17.65488 -29.64297 1.000 27.84880 98 ASN D C 1
ATOM 1662 O O . ASN B 1 98 ? -15.66647 17.93028 -28.48576 1.000 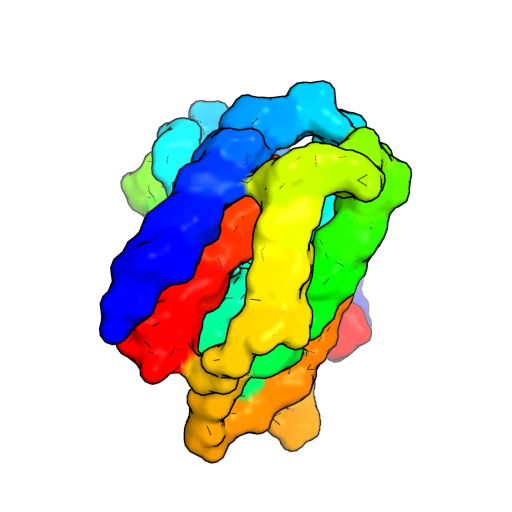22.00655 98 ASN D O 1
ATOM 1667 N N . GLN B 1 99 ? -16.60857 18.53649 -30.44175 1.000 31.40631 99 GLN D N 1
ATOM 1668 C CA . GLN B 1 99 ? -16.99915 19.82567 -29.89621 1.000 30.95157 99 GLN D CA 1
ATOM 1669 C C . GLN B 1 99 ? -18.36965 19.72495 -29.22882 1.000 29.76831 99 GLN D C 1
ATOM 1670 O O . GLN B 1 99 ? -19.21668 18.90964 -29.60936 1.000 30.59316 99 GLN D O 1
ATOM 1676 N N . THR B 1 100 ? -18.57718 20.55598 -28.20876 1.000 33.65389 100 THR D N 1
ATOM 1677 C CA . THR B 1 100 ? -19.80399 20.46564 -27.43505 1.000 34.13674 100 THR D CA 1
ATOM 1678 C C . THR B 1 100 ? -20.22951 21.84360 -26.92151 1.000 32.32017 100 THR D C 1
ATOM 1679 O O . THR B 1 100 ? -19.48687 22.82653 -26.99445 1.000 30.01868 100 THR D O 1
ATOM 1683 N N . HIS B 1 101 ? -21.46377 21.90719 -26.43785 1.000 37.88456 101 HIS D N 1
ATOM 1684 C CA . HIS B 1 101 ? -21.96360 23.10438 -25.78624 1.000 40.80245 101 HIS D CA 1
ATOM 1685 C C . HIS B 1 101 ? -21.30877 23.28673 -24.41115 1.000 41.48811 101 HIS D C 1
ATOM 1686 O O . HIS B 1 101 ? -20.90061 22.32795 -23.74829 1.000 41.88595 101 HIS D O 1
ATOM 1693 N N . VAL B 1 102 ? -21.24201 24.54648 -23.97226 1.000 40.63799 102 VAL D N 1
ATOM 1694 C CA . VAL B 1 102 ? -20.38117 24.92458 -22.85332 1.000 36.33525 102 VAL D CA 1
ATOM 1695 C C . VAL B 1 102 ? -20.70787 24.13935 -21.58565 1.000 35.15623 102 VAL D C 1
ATOM 1696 O O . VAL B 1 102 ? -19.80345 23.75115 -20.84107 1.000 37.95585 102 VAL D O 1
ATOM 1700 N N . LYS B 1 103 ? -21.98344 23.86450 -21.33268 1.000 36.48622 103 LYS D N 1
ATOM 1701 C CA . LYS B 1 103 ? -22.36180 23.15303 -20.11784 1.000 33.15678 103 LYS D CA 1
ATOM 1702 C C . LYS B 1 103 ? -21.85687 21.70990 -20.14024 1.000 39.67562 103 LYS D C 1
ATOM 1703 O O . LYS B 1 103 ? -21.25232 21.23820 -19.16808 1.000 39.34741 103 LYS D O 1
ATOM 1709 N N . GLU B 1 104 ? -22.10466 20.97992 -21.23272 1.000 36.71650 104 GLU D N 1
ATOM 1710 C CA . GLU B 1 104 ? -21.54473 19.63484 -21.34116 1.000 32.14609 104 GLU D CA 1
ATOM 1711 C C . GLU B 1 104 ? -20.02290 19.66320 -21.20967 1.000 27.37706 104 GLU D C 1
ATOM 1712 O O . GLU B 1 104 ? -19.42011 18.72745 -20.67580 1.000 26.82611 104 GLU D O 1
ATOM 1718 N N . PHE B 1 105 ? -19.38512 20.73679 -21.67144 1.000 26.09605 105 PHE D N 1
ATOM 1719 C CA . PHE B 1 105 ? -17.93117 20.83333 -21.56353 1.000 28.34744 105 PHE D CA 1
ATOM 1720 C C . PHE B 1 105 ? -17.48765 20.79328 -20.11056 1.000 30.13647 105 PHE D C 1
ATOM 1721 O O . PHE B 1 105 ? -16.51303 20.11113 -19.76900 1.000 31.10377 105 PHE D O 1
ATOM 1729 N N . VAL B 1 106 ? -18.19999 21.48433 -19.22349 1.000 26.30942 106 VAL D N 1
ATOM 1730 C CA . VAL B 1 106 ? -17.73463 21.46794 -17.84269 1.000 31.71561 106 VAL D CA 1
ATOM 1731 C C . VAL B 1 106 ? -18.09567 20.13336 -17.17920 1.000 26.36900 106 VAL D C 1
ATOM 1732 O O . VAL B 1 106 ? -17.38273 19.65117 -16.29251 1.000 27.62438 106 VAL D O 1
ATOM 1736 N N . GLU B 1 107 ? -19.17452 19.49142 -17.62585 1.000 26.11910 107 GLU D N 1
ATOM 1737 C CA . GLU B 1 107 ? -19.53214 18.18472 -17.07697 1.000 29.01599 107 GLU D CA 1
ATOM 1738 C C . GLU B 1 107 ? -18.44489 17.16139 -17.35961 1.000 25.19604 107 GLU D C 1
ATOM 1739 O O . GLU B 1 107 ? -17.96363 16.47389 -16.45105 1.000 24.42084 107 GLU D O 1
ATOM 1745 N N . ASN B 1 108 ? -18.07072 17.02044 -18.62984 1.000 25.70034 108 ASN D N 1
ATOM 1746 C CA . ASN B 1 108 ? -16.94848 16.15610 -18.98827 1.000 27.84361 108 ASN D CA 1
ATOM 1747 C C . ASN B 1 108 ? -15.70853 16.53346 -18.20219 1.000 23.33616 108 ASN D C 1
ATOM 1748 O O . ASN B 1 108 ? -14.96759 15.66174 -17.72976 1.000 21.45141 108 ASN D O 1
ATOM 1753 N N . MET B 1 109 ? -15.46495 17.83742 -18.06988 1.000 23.19751 109 MET D N 1
ATOM 1754 C CA . MET B 1 109 ? -14.32175 18.31931 -17.30225 1.000 25.20261 109 MET D CA 1
ATOM 1755 C C . MET B 1 109 ? -14.39293 17.80506 -15.86617 1.000 28.00166 109 MET D C 1
ATOM 1756 O O . MET B 1 109 ? -13.39830 17.29094 -15.32864 1.000 26.79320 109 MET D O 1
ATOM 1761 N N . GLU B 1 110 ? -15.57531 17.90221 -15.24195 1.000 25.78643 110 GLU D N 1
ATOM 1762 C CA . GLU B 1 110 ? -15.78685 17.30729 -13.92112 1.000 31.52508 110 GLU D CA 1
ATOM 1763 C C . GLU B 1 110 ? -15.48274 15.80971 -13.93900 1.000 28.15026 110 GLU D C 1
ATOM 1764 O O . GLU B 1 110 ? -14.89855 15.27094 -12.99065 1.000 28.07579 110 GLU D O 1
ATOM 1770 N N . ARG B 1 111 ? -15.82644 15.13123 -15.02974 1.000 23.70751 111 ARG D N 1
ATOM 1771 C CA . ARG B 1 111 ? -15.58945 13.69364 -15.10259 1.000 26.98253 111 ARG D CA 1
ATOM 1772 C C . ARG B 1 111 ? -14.10280 13.37499 -15.21720 1.000 23.14103 111 ARG D C 1
ATOM 1773 O O . ARG B 1 111 ? -13.62532 12.38932 -14.64074 1.000 25.69527 111 ARG D O 1
ATOM 1781 N N . LEU B 1 112 ? -13.35100 14.20867 -15.93150 1.000 20.90016 112 LEU D N 1
ATOM 1782 C CA . LEU B 1 112 ? -11.91238 13.99791 -16.06943 1.000 21.23279 112 LEU D CA 1
ATOM 1783 C C . LEU B 1 112 ? -11.16239 14.22862 -14.74925 1.000 26.97993 112 LEU D C 1
ATOM 1784 O O . LEU B 1 112 ? -10.16862 13.54641 -14.46772 1.000 23.43374 112 LEU D O 1
ATOM 1789 N N . VAL B 1 113 ? -11.61411 15.18206 -13.92954 1.000 29.16411 113 VAL D N 1
ATOM 1790 C CA . VAL B 1 113 ? -10.97558 15.42819 -12.63867 1.000 26.09425 113 VAL D CA 1
ATOM 1791 C C . VAL B 1 113 ? -11.36511 14.36304 -11.60795 1.000 27.28756 113 VAL D C 1
ATOM 1792 O O . VAL B 1 113 ? -10.51607 13.89743 -10.83931 1.000 28.78617 113 VAL D O 1
ATOM 1796 N N . GLN B 1 114 ? -12.63872 13.94602 -11.56477 1.000 26.83428 114 GLN D N 1
ATOM 1797 C CA . GLN B 1 114 ? -12.99316 12.81249 -10.70874 1.000 27.26088 114 GLN D CA 1
ATOM 1798 C C . GLN B 1 114 ? -12.13441 11.60025 -11.02133 1.000 30.64277 114 GLN D C 1
ATOM 1799 O O . GLN B 1 114 ? -11.61513 10.95163 -10.10399 1.000 33.96601 114 GLN D O 1
ATOM 1805 N N . LEU B 1 115 ? -11.95385 11.27636 -12.31048 1.000 29.79997 115 LEU D N 1
ATOM 1806 C CA . LEU B 1 115 ? -11.14481 10.10302 -12.63314 1.000 28.88668 115 LEU D CA 1
ATOM 1807 C C . LEU B 1 115 ? -9.73331 10.23014 -12.05373 1.000 30.68651 115 LEU D C 1
ATOM 1808 O O . LEU B 1 115 ? -9.26892 9.34321 -11.32494 1.000 32.59012 115 LEU D O 1
ATOM 1813 N N . LEU B 1 116 ? -9.05058 11.34783 -12.32349 1.000 25.78521 116 LEU D N 1
ATOM 1814 C CA . LEU B 1 116 ? -7.66024 11.48374 -11.88995 1.000 30.17762 116 LEU D CA 1
ATOM 1815 C C . LEU B 1 116 ? -7.51018 11.60025 -10.37570 1.000 32.12025 116 LEU D C 1
ATOM 1816 O O . LEU B 1 116 ? -6.39284 11.46135 -9.85945 1.000 32.98579 116 LEU D O 1
ATOM 1821 N N . TYR B 1 117 ? -8.58796 11.87817 -9.64885 1.000 29.80887 117 TYR D N 1
ATOM 1822 C CA . TYR B 1 117 ? -8.47423 11.76949 -8.20057 1.000 36.35796 117 TYR D CA 1
ATOM 1823 C C . TYR B 1 117 ? -8.67413 10.33346 -7.74930 1.000 37.44360 117 TYR D C 1
ATOM 1824 O O . TYR B 1 117 ? -8.16543 9.94079 -6.69400 1.000 40.47194 117 TYR D O 1
ATOM 1833 N N . THR B 1 118 ? -9.36630 9.52866 -8.55366 1.000 32.22097 118 THR D N 1
ATOM 1834 C CA . THR B 1 118 ? -9.49792 8.11727 -8.22371 1.000 34.21597 118 THR D CA 1
ATOM 1835 C C . THR B 1 118 ? -8.19251 7.34572 -8.38415 1.000 39.59217 118 THR D C 1
ATOM 1836 O O . THR B 1 118 ? -8.08039 6.24235 -7.84767 1.000 41.22964 118 THR D O 1
ATOM 1840 N N . ARG B 1 119 ? -7.20474 7.88880 -9.09416 1.000 43.83501 119 ARG D N 1
ATOM 1841 C CA . ARG B 1 119 ? -5.91356 7.20642 -9.24674 1.000 40.23634 119 ARG D CA 1
ATOM 1842 C C . ARG B 1 119 ? -4.74453 8.16174 -8.96136 1.000 36.99453 119 ARG D C 1
ATOM 1843 O O . ARG B 1 119 ? -3.84693 7.86074 -8.16716 1.000 40.79258 119 ARG D O 1
#

InterPro domains:
  IPR009079 Four-heli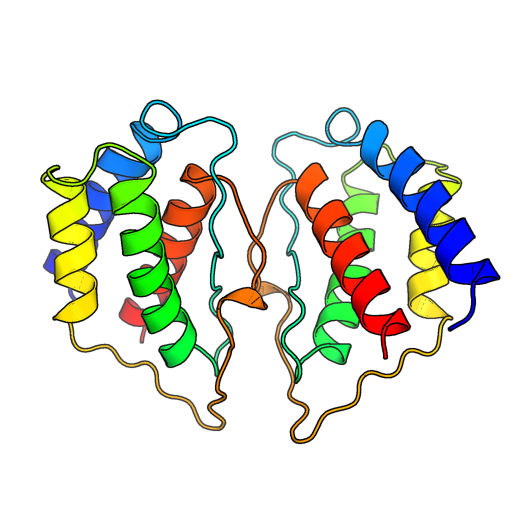cal cytokine-like, core [G3DSA:1.20.1250.70] (30-139)
  IPR009079 Four-helical cytokine-like, core [SSF47266] (47-137)

B-factor: mean 39.86, std 15.2, range [11.28, 109.09]

Secondary structure (DSSP, 8-state):
--HHHHHHHHHHHHHHHHH-STTS-TT--EEE----TT-HHHHHHHHHHHHHHHHHHS---S-HHHHHHHHHHHHS------SS-----GGGSEEE-HHHHHHHHHHHHHHHHH-/--HHHHHHHHHHHHHHHTTTTTTS-TT--EE-----TT-HHHHHHHHHHHHHHHHHHSS-SS-HHHHHHHHHHHHS------SS-----GGGSPEE-HHHHHHHHHHHHHHHHH-

Sequence (230 aa):
RSIIAQDMFKTAFKGFKDGISAKCPKDTRLYSPDIQEDCLSSALKCTIAELKVLEVECNVTENDDFMMIYEGLNKEKWNTSSSSPRNCTCELYNQTHVKEFVENMERLVQLLYTRRSIIAQDMFKTAFKGFKDGISAKCPKDTRLYSPDIQEDCLSSALKCTIAELKVLEVECNVTENDDFMMIYEGLNKEKWNTSSSSPRNCTCELYNQTHVKEFVENMERLVQLLYTR

Nearest PDB structures (foldseek):
  7cjn-assembly1_B  TM=1.009E+00  e=1.102E-20  Ctenopharyngodon idella
  2z3q-assembly1_A  TM=7.206E-01  e=7.565E-04  Homo sapiens
  2z3q-assembly2_C  TM=7.064E-01  e=1.165E-03  Homo sapiens
  4gs7-assembly1_A  TM=6.859E-01  e=1.587E-03  Homo sapiens
  6ye3-assembly2_F  TM=6.046E-01  e=9.926E-02  Homo sapiens

Radius of gyration: 18.52 Å; Cα contacts (8 Å, |Δi|>4): 289; chains: 2; bounding box: 40×41×55 Å

Organism: Ctenopharyngodon idella (NCBI:txid7959)

Foldseek 3Di:
DPPVLLVLLVVLLVVVLVPPPVQAPPPDWAFADAPDLQALVQNLVLLQVRLVVCVVGGNCPPRPSSVCLNVCSVPDDFDSDDPHHDHDDRVVGDIDGDNVRSVRVSVSVVVRVVD/DPVVLLVLLVVLLVVDLVCPPVFAPVPDKFQAQACDLQALVQNLVRLLVVLVVVVVRGPLVPDPSSCSLNVCSVPPDFDSDDPHHDHDDRVVGDMDGPSVRSVRVSVSVVVRVVD

Solvent-accessible surface area: 12186 Å² total; per-residue (Å²): 190,56,92,133,21,36,78,99,10,141,99,5,1,160,39,0,57,121,21,6,57,104,62,14,68,181,135,6,83,0,41,4,6,6,14,8,106,26,3,4,46,6,1,22,139,2,2,24,44,16,0,102,47,0,66,127,83,18,112,10,112,145,33,12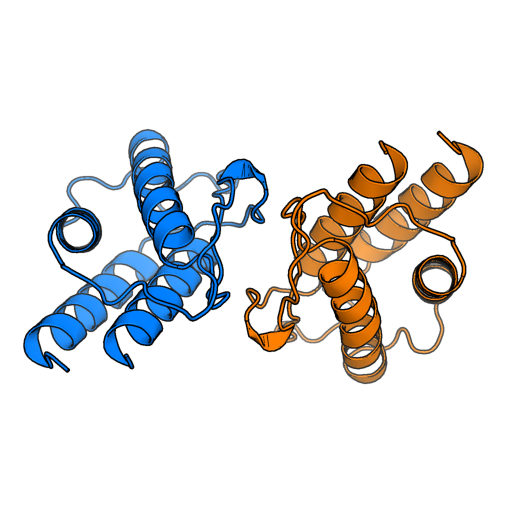6,35,2,67,57,0,41,97,9,1,83,167,58,196,30,74,47,57,35,126,48,90,70,130,15,65,27,90,38,3,12,59,10,55,5,101,34,3,0,61,18,4,34,75,2,4,98,42,4,26,112,102,225,55,77,156,25,36,66,120,8,127,88,3,3,141,37,1,60,98,28,3,38,98,62,11,76,144,107,7,142,0,41,2,5,7,13,8,110,20,1,1,45,7,0,17,124,4,2,28,40,20,1,112,61,0,47,126,82,15,67,0,96,119,23,128,40,2,68,30,1,51,86,11,5,84,151,59,187,39,68,34,71,42,119,64,88,21,132,17,58,30,100,30,2,10,78,14,83,6,77,25,1,1,43,13,4,54,77,2,5,104,50,6,31,100,100